Protein AF-A0A9N8ZNI5-F1 (afdb_monomer_lite)

pLDDT: mean 81.11, std 10.55, range [47.91, 95.19]

Foldseek 3Di:
DLVVLVVVLVVLVVVLVVLVVVLVVLVVVLVVLVVVLVVCVVVLVVVVVVLVVLVVVLVVLVVVLVVLVVVLVVLVVVLVVLVVVLVVVVVVVVVVLVVQQVAFDDPVVLVVVVVVVVVVVVVVVVVPPDDDDDDDPPPPPVPPPPRCGTSSSVDPVVVVVVVSVVSVVVSVVSVVVSVVSVVVSVVSVVVSVVSVCVSVVPPPVCVPPVSVVSVVVSVVSVVVSVVSVVVSVVSVVVSVVSVVVSVVVVVVVVVVVVVVVVVVVVVVVVVVVVVVVVVVVVVVVVVVVVVVVVVVVVVVVVVVVVVVVVVVVVVVVVVVVVVVVVVVVVVVVVVVVVVVVVVVVD

Secondary structure (DSSP, 8-state):
-HHHHHHHHHHHHHHHHHHHHHHHHHHHHHHHHHHHHHHHHHHHHHHHHHHHHHHHHHHHHHHHHHHHHHHHHHHHHHHHHHHHHHHHHHHHHHHHHHHHHT-BPPHHHHHHHHHHHHHHHHHHHHT--S-------------------BGGGGS-HHHHHHHHHHHHHHHHHHHHHHHHHHHHHHHHHHHHHHHHHHHHHT---TTS-HHHHHHHHHHHHHHHHHHHHHHHHHHHHHHHHHHHHHHHHHHHHHHHHHHHHHHHHHHHHHHHHHHHHHHHHHHHHHHHHHHHHHHHHHHHHHHHHHHHHHHHHHHHHHHHHHHHHHHHHHHHHHHHHHHHHHTT--

Radius of gyration: 86.01 Å; chains: 1; bounding box: 183×53×253 Å

Organism: NCBI:txid60492

Structure (mmCIF, N/CA/C/O backbone):
data_AF-A0A9N8ZNI5-F1
#
_entry.id   AF-A0A9N8ZNI5-F1
#
loop_
_atom_site.group_PDB
_atom_site.id
_atom_site.type_symbol
_atom_site.label_atom_id
_atom_site.label_alt_id
_atom_site.label_comp_id
_atom_site.label_asym_id
_atom_site.label_entity_id
_atom_site.label_seq_id
_atom_site.pdbx_PDB_ins_code
_atom_site.Cartn_x
_atom_site.Cartn_y
_atom_site.Cartn_z
_atom_site.occupancy
_atom_site.B_iso_or_equiv
_atom_site.auth_seq_id
_atom_site.auth_comp_id
_atom_site.auth_asym_id
_atom_site.auth_atom_id
_atom_site.pdbx_PDB_model_num
ATOM 1 N N . MET A 1 1 ? -39.771 -3.857 51.894 1.00 74.25 1 MET A N 1
ATOM 2 C CA . MET A 1 1 ? -39.261 -3.028 50.781 1.00 74.25 1 MET A CA 1
ATOM 3 C C . MET A 1 1 ? -37.832 -3.433 50.475 1.00 74.25 1 MET A C 1
ATOM 5 O O . MET A 1 1 ? -37.548 -3.722 49.322 1.00 74.25 1 MET A O 1
ATOM 9 N N . GLU A 1 2 ? -37.034 -3.629 51.516 1.00 77.56 2 GLU A N 1
ATOM 10 C CA . GLU A 1 2 ? -35.748 -4.335 51.561 1.00 77.56 2 GLU A CA 1
ATOM 11 C C . GLU A 1 2 ? -35.459 -5.364 50.444 1.00 77.56 2 GLU A C 1
ATOM 13 O O . GLU A 1 2 ? -34.519 -5.164 49.683 1.00 77.56 2 GLU A O 1
ATOM 18 N N . SER A 1 3 ? -36.261 -6.426 50.241 1.00 85.06 3 SER A N 1
ATOM 19 C CA . SER A 1 3 ? -35.938 -7.425 49.193 1.00 85.06 3 SER A CA 1
ATOM 20 C C . SER A 1 3 ? -35.936 -6.856 47.766 1.00 85.06 3 SER A C 1
ATOM 22 O O . SER A 1 3 ? -35.162 -7.306 46.919 1.00 85.06 3 SER A O 1
ATOM 24 N N . LYS A 1 4 ? -36.765 -5.837 47.494 1.00 83.56 4 LYS A N 1
ATOM 25 C CA . LYS A 1 4 ? -36.772 -5.127 46.207 1.00 83.56 4 LYS A CA 1
ATOM 26 C C . LYS A 1 4 ? -35.538 -4.238 46.070 1.00 83.56 4 LYS A C 1
ATOM 28 O O . LYS A 1 4 ? -34.973 -4.202 44.983 1.00 83.56 4 LYS A O 1
ATOM 33 N N . LEU A 1 5 ? -35.112 -3.571 47.146 1.00 81.31 5 LEU A N 1
ATOM 34 C CA . LEU A 1 5 ? -33.898 -2.748 47.161 1.00 81.31 5 LEU A CA 1
ATOM 35 C C . LEU A 1 5 ? 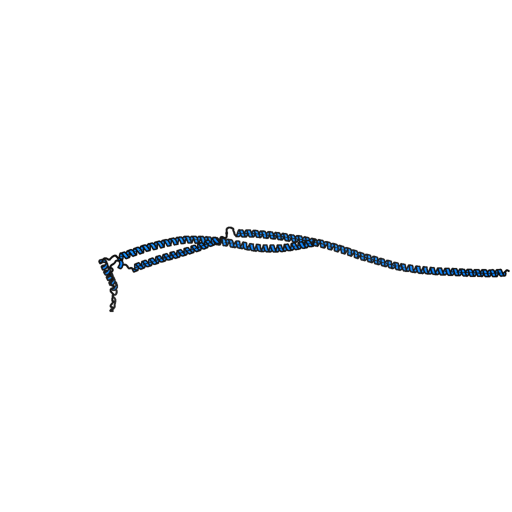-32.633 -3.600 47.024 1.00 81.31 5 LEU A C 1
ATOM 37 O O . LEU A 1 5 ? -31.805 -3.286 46.183 1.00 81.31 5 LEU A O 1
ATOM 41 N N . ILE A 1 6 ? -32.531 -4.735 47.722 1.00 85.56 6 ILE A N 1
ATOM 42 C CA . ILE A 1 6 ? -31.429 -5.699 47.555 1.00 85.56 6 ILE A CA 1
ATOM 43 C C . ILE A 1 6 ? -31.348 -6.192 46.104 1.00 85.56 6 ILE A C 1
ATOM 45 O O . ILE A 1 6 ? -30.266 -6.230 45.514 1.00 85.56 6 ILE A O 1
ATOM 49 N N . ASN A 1 7 ? -32.490 -6.548 45.506 1.00 88.50 7 ASN A N 1
ATOM 50 C CA . ASN A 1 7 ? -32.527 -6.970 44.108 1.00 88.50 7 ASN A CA 1
ATOM 51 C C . ASN A 1 7 ? -32.104 -5.831 43.165 1.00 88.50 7 ASN A C 1
ATOM 53 O O . ASN A 1 7 ? -31.291 -6.048 42.270 1.00 88.50 7 ASN A O 1
ATOM 57 N N . LEU A 1 8 ? -32.590 -4.606 43.397 1.00 85.56 8 LEU A N 1
ATOM 58 C CA . LEU A 1 8 ? -32.214 -3.435 42.607 1.00 85.56 8 LEU A CA 1
ATOM 59 C C . LEU A 1 8 ? -30.708 -3.150 42.709 1.00 85.56 8 LEU A C 1
ATOM 61 O O . LEU A 1 8 ? -30.065 -2.980 41.679 1.00 85.56 8 LEU A O 1
ATOM 65 N N . THR A 1 9 ? -30.123 -3.206 43.910 1.00 85.12 9 THR A N 1
ATOM 66 C CA . THR A 1 9 ? -28.673 -3.068 44.124 1.00 85.12 9 THR A CA 1
ATOM 67 C C . THR A 1 9 ? -27.897 -4.144 43.368 1.00 85.12 9 THR A C 1
ATOM 69 O O . THR A 1 9 ? -26.906 -3.834 42.709 1.00 85.12 9 THR A O 1
ATOM 72 N N . SER A 1 10 ? -28.358 -5.400 43.397 1.00 91.31 10 SER A N 1
ATOM 73 C CA . SER A 1 10 ? -27.719 -6.498 42.659 1.00 91.31 10 SER A CA 1
ATOM 74 C C . SER A 1 10 ? -27.778 -6.293 41.142 1.00 91.31 10 SER A C 1
ATOM 76 O O . SER A 1 10 ? -26.787 -6.532 40.447 1.00 91.31 10 SER A O 1
ATOM 78 N N . ILE A 1 11 ? -28.916 -5.830 40.615 1.00 88.75 11 ILE A N 1
ATOM 79 C CA . ILE A 1 11 ? -29.077 -5.510 39.190 1.00 88.75 11 ILE A CA 1
ATOM 80 C C . ILE A 1 11 ? -28.162 -4.343 38.805 1.00 88.75 11 ILE A C 1
ATOM 82 O O . ILE A 1 11 ? -27.422 -4.468 37.829 1.00 88.75 11 ILE A O 1
ATOM 86 N N . SER A 1 12 ? -28.148 -3.256 39.585 1.00 83.69 12 SER A N 1
ATOM 87 C CA . SER A 1 12 ? -27.280 -2.098 39.341 1.00 83.69 12 SER A CA 1
ATOM 88 C C . SER A 1 12 ? -25.796 -2.475 39.396 1.00 83.69 12 SER A C 1
ATOM 90 O O . SER A 1 12 ? -25.035 -2.061 38.526 1.00 83.69 12 SER A O 1
ATOM 92 N N . GLN A 1 13 ? -25.382 -3.334 40.336 1.00 90.81 13 GLN A N 1
ATOM 93 C CA . GLN A 1 13 ? -24.007 -3.837 40.420 1.00 90.81 13 GLN A CA 1
ATOM 94 C C . GLN A 1 13 ? -23.615 -4.649 39.177 1.00 90.81 13 GLN A C 1
ATOM 96 O O . GLN A 1 13 ? -22.540 -4.450 38.613 1.00 90.81 13 GLN A O 1
ATOM 101 N N . LYS A 1 14 ? -24.485 -5.564 38.727 1.00 90.31 14 LYS A N 1
ATOM 102 C CA . LYS A 1 14 ? -24.238 -6.373 37.522 1.00 90.31 14 LYS A CA 1
ATOM 103 C C . LYS A 1 14 ? -24.176 -5.511 36.265 1.00 90.31 14 LYS A C 1
ATOM 105 O O . LYS A 1 14 ? -23.313 -5.739 35.420 1.00 90.31 14 LYS A O 1
ATOM 110 N N . ALA A 1 15 ? -25.074 -4.533 36.147 1.00 84.25 15 ALA A N 1
ATOM 111 C CA . ALA A 1 15 ? -25.071 -3.585 35.043 1.00 84.25 15 ALA A CA 1
ATOM 112 C C . ALA A 1 15 ? -23.765 -2.779 35.025 1.00 84.25 15 ALA A C 1
ATOM 114 O O . ALA A 1 15 ? -23.139 -2.681 33.971 1.00 84.25 15 ALA A O 1
ATOM 115 N N . LEU A 1 16 ? -23.319 -2.276 36.184 1.00 85.44 16 LEU A N 1
ATOM 116 C CA . LEU A 1 16 ? -22.063 -1.536 36.314 1.00 85.44 16 LEU A CA 1
ATOM 117 C C . LEU A 1 16 ? -20.862 -2.378 35.867 1.00 85.44 16 LEU A C 1
ATOM 119 O O . LEU A 1 16 ? -20.119 -1.953 34.990 1.00 85.44 16 LEU A O 1
ATOM 123 N N . GLN A 1 17 ? -20.735 -3.612 36.363 1.00 89.19 17 GLN A N 1
ATOM 124 C CA . GLN A 1 17 ? -19.653 -4.525 35.969 1.00 89.19 17 GLN A CA 1
ATOM 125 C C . GLN A 1 17 ? -19.655 -4.851 34.467 1.00 89.19 17 GLN A C 1
ATOM 127 O O . GLN A 1 17 ? -18.598 -5.004 33.851 1.00 89.19 17 GLN A O 1
ATOM 132 N N . ALA A 1 18 ? -20.836 -5.001 33.859 1.00 86.00 18 ALA A N 1
ATOM 133 C CA . ALA A 1 18 ? -20.949 -5.207 32.418 1.00 86.00 18 ALA A CA 1
ATOM 134 C C . ALA A 1 18 ? -20.531 -3.949 31.638 1.00 86.00 18 ALA A C 1
ATOM 136 O O . ALA A 1 18 ? -19.788 -4.056 30.660 1.00 86.00 18 ALA A O 1
ATOM 137 N N . GLY A 1 19 ? -20.955 -2.770 32.102 1.00 83.31 19 GLY A N 1
ATOM 138 C CA . GLY A 1 19 ? -20.560 -1.477 31.550 1.00 83.31 19 GLY A CA 1
ATOM 139 C C . GLY A 1 19 ? -19.048 -1.251 31.607 1.00 83.31 19 GLY A C 1
ATOM 140 O O . GLY A 1 19 ? -18.458 -0.876 30.597 1.00 83.31 19 GLY A O 1
ATOM 141 N N . GLU A 1 20 ? -18.405 -1.553 32.738 1.00 87.00 20 GLU A N 1
ATOM 142 C CA . GLU A 1 20 ? -16.949 -1.442 32.917 1.00 87.00 20 GLU A CA 1
ATOM 143 C C . GLU A 1 20 ? -16.190 -2.310 31.908 1.00 87.00 20 GLU A C 1
ATOM 145 O O . GLU A 1 20 ? -15.262 -1.840 31.247 1.00 87.00 20 GLU A O 1
ATOM 150 N N . LYS A 1 21 ? -16.619 -3.566 31.725 1.00 88.44 21 LYS A N 1
ATOM 151 C CA . LYS A 1 21 ? -16.016 -4.481 30.742 1.00 88.44 21 LYS A CA 1
ATOM 152 C C . LYS A 1 21 ? -16.154 -3.966 29.310 1.00 88.44 21 LYS A C 1
ATOM 154 O O . LYS A 1 21 ? -15.203 -4.072 28.535 1.00 88.44 21 LYS A O 1
ATOM 159 N N . LEU A 1 22 ? -17.320 -3.425 28.948 1.00 81.50 22 LEU A N 1
ATOM 160 C CA . LEU A 1 22 ? -17.553 -2.858 27.617 1.00 81.50 22 LEU A CA 1
ATOM 161 C C . LEU A 1 22 ? -16.712 -1.601 27.380 1.00 81.50 22 LEU A C 1
ATOM 163 O O . LEU A 1 22 ? -16.086 -1.495 26.328 1.00 81.50 22 LEU A O 1
ATOM 167 N N . CYS A 1 23 ? -16.636 -0.697 28.359 1.00 84.56 23 CYS A N 1
ATOM 168 C CA . CYS A 1 23 ? -15.814 0.510 28.264 1.00 84.56 23 CYS A CA 1
ATOM 169 C C . CYS A 1 23 ? -14.326 0.172 28.170 1.00 84.56 23 CYS A C 1
ATOM 171 O O . CYS A 1 23 ? -13.627 0.746 27.343 1.00 84.56 23 CYS A O 1
ATOM 173 N N . HIS A 1 24 ? -13.845 -0.810 28.938 1.00 89.31 24 HIS A N 1
ATOM 174 C CA . HIS A 1 24 ? -12.460 -1.265 28.833 1.00 89.31 24 HIS A CA 1
ATOM 175 C C . HIS A 1 24 ? -12.144 -1.844 27.445 1.00 89.31 24 HIS A C 1
ATOM 177 O O . HIS A 1 24 ? -11.096 -1.560 26.870 1.00 89.31 24 HIS A O 1
ATOM 183 N N . LYS A 1 25 ? -13.068 -2.624 26.868 1.00 86.25 25 LYS A N 1
ATOM 184 C CA . LYS A 1 25 ? -12.916 -3.135 25.500 1.00 86.25 25 LYS A CA 1
ATOM 185 C C . LYS A 1 25 ? -12.902 -2.003 24.466 1.00 86.25 25 LYS A C 1
ATOM 187 O O . LYS A 1 25 ? -12.086 -2.048 23.552 1.00 86.25 25 LYS A O 1
ATOM 192 N N . ALA A 1 26 ? -13.783 -1.013 24.605 1.00 80.94 26 ALA A N 1
ATOM 193 C CA . ALA A 1 26 ? -13.827 0.148 23.718 1.00 80.94 26 ALA A CA 1
ATOM 194 C C . ALA A 1 26 ? -12.547 0.994 23.810 1.00 80.94 26 ALA A C 1
ATOM 196 O O . ALA A 1 26 ? -11.994 1.355 22.778 1.00 80.94 26 ALA A O 1
ATOM 197 N N . ASP A 1 27 ? -12.024 1.231 25.016 1.00 89.00 27 ASP A N 1
ATOM 198 C CA . ASP A 1 27 ? -10.758 1.944 25.238 1.00 89.00 27 ASP A CA 1
ATOM 199 C C . ASP A 1 27 ? -9.569 1.239 24.562 1.00 89.00 27 ASP A C 1
ATOM 201 O O . ASP A 1 27 ? -8.763 1.880 23.888 1.00 89.00 27 ASP A O 1
ATOM 205 N N . ASN A 1 28 ? -9.489 -0.092 24.659 1.00 91.62 28 ASN A N 1
ATOM 206 C CA . ASN A 1 28 ? -8.456 -0.856 23.954 1.00 91.62 28 ASN A CA 1
ATOM 207 C C . ASN A 1 28 ? -8.574 -0.705 22.426 1.00 91.62 28 ASN A C 1
ATOM 209 O O . ASN A 1 28 ? -7.566 -0.463 21.767 1.00 91.62 28 ASN A O 1
ATOM 213 N N . LEU A 1 29 ? -9.792 -0.757 21.869 1.00 84.56 29 LEU A N 1
ATOM 214 C CA . LEU A 1 29 ? -10.019 -0.536 20.433 1.00 84.56 29 LEU A CA 1
ATOM 215 C C . LEU A 1 29 ? -9.657 0.892 19.998 1.00 84.56 29 LEU A C 1
ATOM 217 O O . LEU A 1 29 ? -9.060 1.074 18.943 1.00 84.56 29 LEU A O 1
ATOM 221 N N . VAL A 1 30 ? -9.967 1.908 20.810 1.00 87.31 30 VAL A N 1
ATOM 222 C CA . VAL A 1 30 ? -9.574 3.305 20.544 1.00 87.31 30 VAL A CA 1
ATOM 223 C C . VAL A 1 30 ? -8.054 3.440 20.503 1.00 87.31 30 VAL A C 1
ATOM 225 O O . VAL A 1 30 ? -7.527 4.119 19.622 1.00 87.31 30 VAL A O 1
ATOM 228 N N . LYS A 1 31 ? -7.337 2.783 21.421 1.00 90.56 31 LYS A N 1
ATOM 229 C CA . LYS A 1 31 ? -5.865 2.776 21.451 1.00 90.56 31 LYS A CA 1
ATOM 230 C C . LYS A 1 31 ? -5.265 2.088 20.228 1.00 90.56 31 LYS A C 1
ATOM 232 O O . LYS A 1 31 ? -4.335 2.630 19.636 1.00 90.56 31 LYS A O 1
ATOM 237 N N . GLU A 1 32 ? -5.804 0.936 19.833 1.00 89.69 32 GLU A N 1
ATOM 238 C CA . GLU A 1 32 ? -5.396 0.234 18.609 1.00 89.69 32 GLU A CA 1
ATOM 239 C C . GLU A 1 32 ? -5.641 1.107 17.369 1.00 89.69 32 GLU A C 1
ATOM 241 O O . GLU A 1 32 ? -4.714 1.363 16.603 1.00 89.69 32 GLU A O 1
ATOM 246 N N . CYS A 1 33 ? -6.844 1.675 17.229 1.00 84.00 33 CYS A N 1
ATOM 247 C CA . CYS A 1 33 ? -7.168 2.582 16.129 1.00 84.00 33 CYS A CA 1
ATOM 248 C C . CYS A 1 33 ? -6.299 3.847 16.120 1.00 84.00 33 CYS A C 1
ATOM 250 O O . CYS A 1 33 ? -5.940 4.320 15.044 1.00 84.00 33 CYS A O 1
ATOM 252 N N . ARG A 1 34 ? -5.933 4.400 17.285 1.00 88.38 34 ARG A N 1
ATOM 253 C CA . ARG A 1 34 ? -5.001 5.536 17.370 1.00 88.38 34 ARG A CA 1
ATOM 254 C C . ARG A 1 34 ? -3.650 5.174 16.760 1.00 88.38 34 ARG A C 1
ATOM 256 O O . ARG A 1 34 ? -3.149 5.911 15.919 1.00 88.38 34 ARG A O 1
ATOM 263 N N . ASN A 1 35 ? -3.097 4.028 17.152 1.00 90.06 35 ASN A N 1
ATOM 264 C CA . ASN A 1 35 ? -1.834 3.534 16.614 1.00 90.06 35 ASN A CA 1
ATOM 265 C C . ASN A 1 35 ? -1.919 3.303 15.095 1.00 90.06 35 ASN A C 1
ATOM 267 O O . ASN A 1 35 ? -0.998 3.652 14.361 1.00 90.06 35 ASN A O 1
ATOM 271 N N . ASP A 1 36 ? -3.038 2.775 14.594 1.00 83.69 36 ASP A N 1
ATOM 272 C CA . ASP A 1 36 ? -3.252 2.608 13.152 1.00 83.69 36 ASP A CA 1
ATOM 273 C C . ASP A 1 36 ? -3.305 3.950 12.409 1.00 83.69 36 ASP A C 1
ATOM 275 O O . ASP A 1 36 ? -2.700 4.089 11.346 1.00 83.69 36 ASP A O 1
ATOM 279 N N . VAL A 1 37 ? -3.975 4.958 12.973 1.00 82.25 37 VAL A N 1
ATOM 280 C CA . VAL A 1 37 ? -4.034 6.314 12.404 1.00 82.25 37 VAL A CA 1
ATOM 281 C C . VAL A 1 37 ? -2.647 6.948 12.375 1.00 82.25 37 VAL A C 1
ATOM 283 O O . VAL A 1 37 ? -2.252 7.468 11.335 1.00 82.25 37 VAL A O 1
ATOM 286 N N . GLU A 1 38 ? -1.874 6.849 13.458 1.00 85.94 38 GLU A N 1
ATOM 287 C CA . GLU A 1 38 ? -0.484 7.324 13.513 1.00 85.94 38 GLU A CA 1
ATOM 288 C C . GLU A 1 38 ? 0.386 6.630 12.451 1.00 85.94 38 GLU A C 1
ATOM 290 O O . GLU A 1 38 ? 1.143 7.278 11.723 1.00 85.94 38 GLU A O 1
ATOM 295 N N . ASN A 1 39 ? 0.230 5.314 12.282 1.00 87.19 39 ASN A N 1
ATOM 296 C CA . ASN A 1 39 ? 0.925 4.565 11.237 1.00 87.19 39 ASN A CA 1
ATOM 297 C C . ASN A 1 39 ? 0.523 5.032 9.831 1.00 87.19 39 ASN A C 1
ATOM 299 O O . ASN A 1 39 ? 1.391 5.210 8.971 1.00 87.19 39 ASN A O 1
ATOM 303 N N . ILE A 1 40 ? -0.768 5.274 9.590 1.00 84.12 40 ILE A N 1
ATOM 304 C CA . ILE A 1 40 ? -1.265 5.828 8.325 1.00 84.12 40 ILE A CA 1
ATOM 305 C C . ILE A 1 40 ? -0.674 7.223 8.089 1.00 84.12 40 ILE A C 1
ATOM 307 O O . ILE A 1 40 ? -0.193 7.490 6.989 1.00 84.12 40 ILE A O 1
ATOM 311 N N . GLU A 1 41 ? -0.628 8.090 9.101 1.00 83.25 41 GLU A N 1
ATOM 312 C CA . GLU A 1 41 ? -0.028 9.427 9.008 1.00 83.25 41 GLU A CA 1
ATOM 313 C C . GLU A 1 41 ? 1.467 9.390 8.665 1.00 83.25 41 GLU A C 1
ATOM 315 O O . GLU A 1 41 ? 1.956 10.268 7.952 1.00 83.25 41 GLU A O 1
ATOM 320 N N . ILE A 1 42 ? 2.193 8.361 9.107 1.00 85.94 42 ILE A N 1
ATOM 321 C CA . ILE A 1 42 ? 3.615 8.171 8.789 1.00 85.94 42 ILE A CA 1
ATOM 322 C C . ILE A 1 42 ? 3.812 7.577 7.386 1.00 85.94 42 ILE A C 1
ATOM 324 O O . ILE A 1 42 ? 4.735 7.970 6.663 1.00 85.94 42 ILE A O 1
ATOM 328 N N . ILE A 1 43 ? 2.998 6.592 7.002 1.00 85.75 43 ILE A N 1
ATOM 329 C CA . ILE A 1 43 ? 3.158 5.839 5.748 1.00 85.75 43 ILE A CA 1
ATOM 330 C C . ILE A 1 43 ? 2.623 6.635 4.555 1.00 85.75 43 ILE A C 1
ATOM 332 O O . ILE A 1 43 ? 3.246 6.646 3.491 1.00 85.75 43 ILE A O 1
ATOM 336 N N . TYR A 1 44 ? 1.504 7.335 4.720 1.00 84.69 44 TYR A N 1
ATOM 337 C CA . TYR A 1 44 ? 0.810 8.013 3.629 1.00 84.69 44 TYR A CA 1
ATOM 338 C C . TYR A 1 44 ? 1.673 9.061 2.900 1.00 84.69 44 TYR A C 1
ATOM 340 O O . TYR A 1 44 ? 1.752 9.003 1.669 1.00 84.69 44 TYR A O 1
ATOM 348 N N . PRO A 1 45 ? 2.399 9.973 3.583 1.00 83.56 45 PRO A N 1
ATOM 349 C CA . PRO A 1 45 ? 3.284 10.922 2.910 1.00 83.56 45 PRO A CA 1
ATOM 350 C C . PRO A 1 45 ? 4.425 10.232 2.158 1.00 83.56 45 PRO A C 1
ATOM 352 O O . PRO A 1 45 ? 4.801 10.687 1.079 1.00 83.56 45 PRO A O 1
ATOM 355 N N . LYS A 1 46 ? 4.949 9.116 2.688 1.00 87.88 46 LYS A N 1
ATOM 356 C CA . LYS A 1 46 ? 6.004 8.328 2.030 1.00 87.88 46 LYS A CA 1
ATOM 357 C C . LYS A 1 46 ? 5.489 7.693 0.744 1.00 87.88 46 LYS A C 1
ATOM 359 O O . LYS A 1 46 ? 6.154 7.786 -0.280 1.00 87.88 46 LYS A O 1
ATOM 364 N N . LEU A 1 47 ? 4.294 7.100 0.777 1.00 83.62 47 LEU A N 1
ATOM 365 C CA . LEU A 1 47 ? 3.652 6.549 -0.418 1.00 83.62 47 LEU A CA 1
ATOM 366 C C . LEU A 1 47 ? 3.372 7.638 -1.451 1.00 83.62 47 LEU A C 1
ATOM 368 O O . LEU A 1 47 ? 3.689 7.460 -2.622 1.00 83.62 47 LEU A O 1
ATOM 372 N N . ARG A 1 48 ? 2.854 8.793 -1.019 1.00 83.81 48 ARG A N 1
ATOM 373 C CA . ARG A 1 48 ? 2.617 9.940 -1.903 1.00 83.81 48 ARG A CA 1
ATOM 374 C C . ARG A 1 48 ? 3.907 10.443 -2.552 1.00 83.81 48 ARG A C 1
ATOM 376 O O . ARG A 1 48 ? 3.904 10.751 -3.740 1.00 83.81 48 ARG A O 1
ATOM 383 N N . PHE A 1 49 ? 4.997 10.514 -1.790 1.00 87.00 49 PHE A N 1
ATOM 384 C CA . PHE A 1 49 ? 6.314 10.875 -2.307 1.00 87.00 49 PHE A CA 1
ATOM 385 C C . PHE A 1 49 ? 6.804 9.858 -3.343 1.00 87.00 49 PHE A C 1
ATOM 387 O O . PHE A 1 49 ? 7.108 10.243 -4.467 1.00 87.00 49 PHE A O 1
ATOM 394 N N . LEU A 1 50 ? 6.804 8.564 -3.003 1.00 86.06 50 LEU A N 1
ATOM 395 C CA . LEU A 1 50 ? 7.215 7.493 -3.916 1.00 86.06 50 LEU A CA 1
ATOM 396 C C . LEU A 1 50 ? 6.386 7.484 -5.203 1.00 86.06 50 LEU A C 1
ATOM 398 O O . LEU A 1 50 ? 6.932 7.278 -6.282 1.00 86.06 50 LEU A O 1
ATOM 402 N N . TRP A 1 51 ? 5.084 7.747 -5.102 1.00 85.06 51 TRP A N 1
ATOM 403 C CA . TRP A 1 51 ? 4.197 7.863 -6.255 1.00 85.06 51 TRP A CA 1
ATOM 404 C C . TRP A 1 51 ? 4.540 9.067 -7.141 1.00 85.06 51 TRP A C 1
ATOM 406 O O . TRP A 1 51 ? 4.559 8.958 -8.366 1.00 85.06 51 TRP A O 1
ATOM 416 N N . GLY A 1 52 ? 4.858 10.212 -6.529 1.00 86.38 52 GLY A N 1
ATOM 417 C CA . GLY A 1 52 ? 5.342 11.394 -7.242 1.00 86.38 52 GLY A CA 1
ATOM 418 C C . GLY A 1 52 ? 6.657 11.129 -7.978 1.00 86.38 52 GLY A C 1
ATOM 419 O O . GLY A 1 52 ? 6.762 11.421 -9.169 1.00 86.38 52 GLY A O 1
ATOM 420 N N . GLU A 1 53 ? 7.624 10.509 -7.299 1.00 88.25 53 GLU A N 1
ATOM 421 C CA . GLU A 1 53 ? 8.908 10.113 -7.889 1.00 88.25 53 GLU A CA 1
ATOM 422 C C . GLU A 1 53 ? 8.727 9.108 -9.032 1.00 88.25 53 GLU A C 1
ATOM 424 O O . GLU A 1 53 ? 9.336 9.261 -10.092 1.00 88.25 53 GLU A O 1
ATOM 429 N N . LEU A 1 54 ? 7.833 8.126 -8.874 1.00 83.75 54 LEU A N 1
ATOM 430 C CA . LEU A 1 54 ? 7.477 7.189 -9.940 1.00 83.75 54 LEU A CA 1
ATOM 431 C C . LEU A 1 54 ? 6.926 7.933 -11.164 1.00 83.75 54 LEU A C 1
ATOM 433 O O . LEU A 1 54 ? 7.354 7.675 -12.287 1.00 83.75 54 LEU A O 1
ATOM 437 N N . GLY A 1 55 ? 6.043 8.914 -10.961 1.00 85.75 55 GLY A N 1
ATOM 438 C CA . GLY A 1 55 ? 5.540 9.770 -12.038 1.00 85.75 55 GLY A CA 1
ATOM 439 C C . GLY A 1 55 ? 6.652 10.534 -12.771 1.00 85.75 55 GLY A C 1
ATOM 440 O O . GLY A 1 55 ? 6.672 10.573 -14.004 1.00 85.75 55 GLY A O 1
ATOM 441 N N . VAL A 1 56 ? 7.621 11.097 -12.040 1.00 87.88 56 VAL A N 1
ATOM 442 C CA . VAL A 1 56 ? 8.794 11.775 -12.627 1.00 87.88 56 VAL A CA 1
ATOM 443 C C . VAL A 1 56 ? 9.666 10.797 -13.421 1.00 87.88 56 VAL A C 1
ATOM 445 O O . VAL A 1 56 ? 10.138 11.129 -14.516 1.00 87.88 56 VAL A O 1
ATOM 448 N N . GLN A 1 57 ? 9.861 9.579 -12.915 1.00 84.00 57 GLN A N 1
ATOM 449 C CA . GLN A 1 57 ? 10.600 8.528 -13.616 1.00 84.00 57 GLN A CA 1
ATOM 450 C C . GLN A 1 57 ? 9.900 8.120 -14.914 1.00 84.00 57 GLN A C 1
ATOM 452 O O . GLN A 1 57 ? 10.558 8.067 -15.953 1.00 84.00 57 GLN A O 1
ATOM 457 N N . VAL A 1 58 ? 8.576 7.935 -14.905 1.00 83.12 58 VAL A N 1
ATOM 458 C CA . VAL A 1 58 ? 7.794 7.655 -16.122 1.00 83.12 58 VAL A CA 1
ATOM 459 C C . VAL A 1 58 ? 7.957 8.763 -17.156 1.00 83.12 58 VAL A C 1
ATOM 461 O O . VAL A 1 58 ? 8.268 8.485 -18.316 1.00 83.12 58 VAL A O 1
ATOM 464 N N . GLN A 1 59 ? 7.847 10.029 -16.749 1.00 87.44 59 GLN A N 1
ATOM 465 C CA . GLN A 1 59 ? 8.081 11.159 -17.654 1.00 87.44 59 GLN A CA 1
ATOM 466 C C . GLN A 1 59 ? 9.509 11.172 -18.216 1.00 87.44 59 GLN A C 1
ATOM 468 O O . GLN A 1 59 ? 9.727 11.532 -19.376 1.00 87.44 59 GLN A O 1
ATOM 473 N N . SER A 1 60 ? 10.496 10.783 -17.409 1.00 85.38 60 SER A N 1
ATOM 474 C CA . SER A 1 60 ? 11.896 10.699 -17.832 1.00 85.38 60 SER A CA 1
ATOM 475 C C . SER A 1 60 ? 12.109 9.576 -18.850 1.00 85.38 60 SER A C 1
ATOM 477 O O . SER A 1 60 ? 12.722 9.811 -19.892 1.00 85.38 60 SER A O 1
ATOM 479 N N . VAL A 1 61 ? 11.527 8.394 -18.622 1.00 82.06 61 VAL A N 1
ATOM 480 C CA . VAL A 1 61 ? 11.535 7.268 -19.573 1.00 82.06 61 VAL A CA 1
ATOM 481 C C . VAL A 1 61 ? 10.837 7.651 -20.880 1.00 82.06 61 VAL A C 1
ATOM 483 O O . VAL A 1 61 ? 11.369 7.392 -21.956 1.00 82.06 61 VAL A O 1
ATOM 486 N N . GLN A 1 62 ? 9.705 8.356 -20.821 1.00 85.44 62 GLN A N 1
ATOM 487 C CA . GLN A 1 62 ? 9.017 8.870 -22.012 1.00 85.44 62 GLN A CA 1
ATOM 488 C C . GLN A 1 62 ? 9.882 9.852 -22.818 1.00 85.44 62 GLN A C 1
ATOM 490 O O . GLN A 1 62 ? 9.869 9.827 -24.050 1.00 85.44 62 GLN A O 1
ATOM 495 N N . LYS A 1 63 ? 10.653 10.723 -22.152 1.00 89.25 63 LYS A N 1
ATOM 496 C CA . LYS A 1 63 ? 11.610 11.617 -22.829 1.00 89.25 63 LYS A CA 1
ATOM 497 C C . LYS A 1 63 ? 12.744 10.826 -23.481 1.00 89.25 63 LYS A C 1
ATOM 499 O O . LYS A 1 63 ? 13.060 11.085 -24.641 1.00 89.25 63 LYS A O 1
ATOM 504 N N . LEU A 1 64 ? 13.321 9.856 -22.767 1.00 84.69 64 LEU A N 1
ATOM 505 C CA . LEU A 1 64 ? 14.374 8.983 -23.296 1.00 84.69 64 LEU A CA 1
ATOM 506 C C . LEU A 1 64 ? 13.893 8.192 -24.510 1.00 84.69 64 LEU A C 1
ATOM 508 O O . LEU A 1 64 ? 14.593 8.155 -25.517 1.00 84.69 64 LEU A O 1
ATOM 512 N N . LYS A 1 65 ? 12.674 7.650 -24.458 1.00 87.94 65 LYS A N 1
ATOM 513 C CA . LYS A 1 65 ? 12.021 7.001 -25.595 1.00 87.94 65 LYS A CA 1
ATOM 514 C C . LYS A 1 65 ? 11.966 7.919 -26.813 1.00 87.94 65 LYS A C 1
ATOM 516 O O . LYS A 1 65 ? 12.445 7.528 -27.866 1.00 87.94 65 LYS A O 1
ATOM 521 N N . LYS A 1 66 ? 11.460 9.150 -26.674 1.00 91.88 66 LYS A N 1
ATOM 522 C CA . LYS A 1 66 ? 11.380 10.106 -27.798 1.00 91.88 66 LYS A CA 1
ATOM 523 C C . LYS A 1 66 ? 12.752 10.406 -28.409 1.00 91.88 66 LYS A C 1
ATOM 525 O O . LYS A 1 66 ? 12.876 10.539 -29.624 1.00 91.88 66 LYS A O 1
ATOM 530 N N . ILE A 1 67 ? 13.788 10.525 -27.574 1.00 90.12 67 ILE A N 1
ATOM 531 C CA . ILE A 1 67 ? 15.168 10.725 -28.042 1.00 90.12 67 ILE A CA 1
ATOM 532 C C . ILE A 1 67 ? 15.662 9.477 -28.782 1.00 90.12 67 ILE A C 1
ATOM 534 O O . ILE A 1 67 ? 16.204 9.607 -29.877 1.00 90.12 67 ILE A O 1
ATOM 538 N N . ALA A 1 68 ? 15.448 8.286 -28.219 1.00 83.69 68 ALA A N 1
ATOM 539 C CA . ALA A 1 68 ? 15.842 7.018 -28.821 1.00 83.69 68 ALA A CA 1
ATOM 540 C C . ALA A 1 6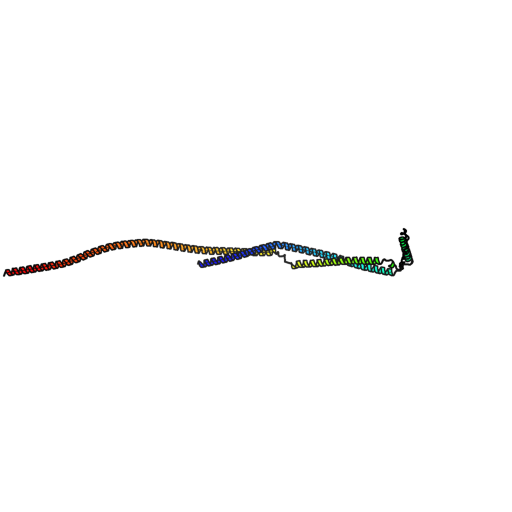8 ? 15.129 6.770 -30.160 1.00 83.69 68 ALA A C 1
ATOM 542 O O . ALA A 1 68 ? 15.787 6.415 -31.129 1.00 83.69 68 ALA A O 1
ATOM 543 N N . GLU A 1 69 ? 13.823 7.038 -30.256 1.00 89.94 69 GLU A N 1
ATOM 544 C CA . GLU A 1 69 ? 13.047 6.965 -31.504 1.00 89.94 69 GLU A CA 1
ATOM 545 C C . GLU A 1 69 ? 13.631 7.887 -32.575 1.00 89.94 69 GLU A C 1
ATOM 547 O O . GLU A 1 69 ? 13.856 7.461 -33.707 1.00 89.94 69 GLU A O 1
ATOM 552 N N . LYS A 1 70 ? 13.946 9.136 -32.206 1.00 94.69 70 LYS A N 1
ATOM 553 C CA . LYS A 1 70 ? 14.560 10.100 -33.123 1.00 94.69 70 LYS A CA 1
ATOM 554 C C . LYS A 1 70 ? 15.932 9.629 -33.613 1.00 94.69 70 LYS A C 1
ATOM 556 O O . LYS A 1 70 ? 16.193 9.684 -34.810 1.00 94.69 70 LYS A O 1
ATOM 561 N N . GLN A 1 71 ? 16.804 9.176 -32.711 1.00 89.81 71 GLN A N 1
ATOM 562 C CA . GLN A 1 71 ? 18.143 8.697 -33.076 1.00 89.81 71 GLN A CA 1
ATOM 563 C C . GLN A 1 71 ? 18.083 7.418 -33.917 1.00 89.81 71 GLN A C 1
ATOM 565 O O . GLN A 1 71 ? 18.812 7.298 -34.897 1.00 89.81 71 GLN A O 1
ATOM 570 N N . ASN A 1 72 ? 17.175 6.496 -33.589 1.00 90.00 72 ASN A N 1
ATOM 571 C CA . ASN A 1 72 ? 16.973 5.277 -34.366 1.00 90.00 72 ASN A CA 1
ATOM 572 C C . ASN A 1 72 ? 16.454 5.587 -35.777 1.00 90.00 72 ASN A C 1
ATOM 574 O O . ASN A 1 72 ? 16.880 4.946 -36.731 1.00 90.00 72 ASN A O 1
ATOM 578 N N . GLY A 1 73 ? 15.586 6.597 -35.920 1.00 92.06 73 GLY A N 1
ATOM 579 C CA . GLY A 1 73 ? 15.140 7.098 -37.222 1.00 92.06 73 GLY A CA 1
ATOM 580 C C . GLY A 1 73 ? 16.290 7.655 -38.066 1.00 92.06 73 GLY A C 1
ATOM 581 O O . GLY A 1 73 ? 16.434 7.265 -39.220 1.00 92.06 73 GLY A O 1
ATOM 582 N N . ILE A 1 74 ? 17.155 8.489 -37.473 1.00 93.12 74 ILE A N 1
ATOM 583 C CA . ILE A 1 74 ? 18.352 9.027 -38.150 1.00 93.12 74 ILE A CA 1
ATOM 584 C C . ILE A 1 74 ? 19.291 7.892 -38.582 1.00 93.12 74 ILE A C 1
ATOM 586 O O . ILE A 1 74 ? 19.789 7.894 -39.705 1.00 93.12 74 ILE A O 1
ATOM 590 N N . LEU A 1 75 ? 19.526 6.909 -37.707 1.00 88.25 75 LEU A N 1
ATOM 591 C CA . LEU A 1 75 ? 20.385 5.765 -38.012 1.00 88.25 75 LEU A CA 1
ATOM 592 C C . LEU A 1 75 ? 19.804 4.896 -39.135 1.00 88.25 75 LEU A C 1
ATOM 594 O O . LEU A 1 75 ? 20.551 4.440 -39.997 1.00 88.25 75 LEU A O 1
ATOM 598 N N . HIS A 1 76 ? 18.486 4.689 -39.141 1.00 92.25 76 HIS A N 1
ATOM 599 C CA . HIS A 1 76 ? 17.799 3.948 -40.195 1.00 92.25 76 HIS A CA 1
ATOM 600 C C . HIS A 1 76 ? 17.919 4.640 -41.555 1.00 92.25 76 HIS A C 1
ATOM 602 O O . HIS A 1 76 ? 18.274 3.999 -42.540 1.00 92.25 76 HIS A O 1
ATOM 608 N N . GLU A 1 77 ? 17.671 5.951 -41.598 1.00 94.56 77 GLU A N 1
ATOM 609 C CA . GLU A 1 77 ? 17.815 6.754 -42.813 1.00 94.56 77 GLU A CA 1
ATOM 610 C C . GLU A 1 77 ? 19.266 6.737 -43.314 1.00 94.56 77 GLU A C 1
ATOM 612 O O . GLU A 1 77 ? 19.516 6.503 -44.495 1.00 94.56 77 GLU A O 1
ATOM 617 N N . PHE A 1 78 ? 20.238 6.898 -42.411 1.00 89.62 78 PHE A N 1
ATOM 618 C CA . PHE A 1 78 ? 21.658 6.806 -42.745 1.00 89.62 78 PHE A CA 1
ATOM 619 C C . PHE A 1 78 ? 22.032 5.436 -43.325 1.00 89.62 78 PHE A C 1
ATOM 621 O O . PHE A 1 78 ? 22.697 5.378 -44.358 1.00 89.62 78 PHE A O 1
ATOM 628 N N . TYR A 1 79 ? 21.587 4.348 -42.690 1.00 87.44 79 TYR A N 1
ATOM 629 C CA . TYR A 1 79 ? 21.792 2.984 -43.179 1.00 87.44 79 TYR A CA 1
ATOM 630 C C . TYR A 1 79 ? 21.193 2.795 -44.578 1.00 87.44 79 TYR A C 1
ATOM 632 O O . TYR A 1 79 ? 21.911 2.392 -45.488 1.00 87.44 79 TYR A O 1
ATOM 640 N N . SER A 1 80 ? 19.921 3.161 -44.770 1.00 91.62 80 SER A N 1
ATOM 641 C CA . SER A 1 80 ? 19.222 3.018 -46.053 1.00 91.62 80 SER A CA 1
ATOM 642 C C . SER A 1 80 ? 19.904 3.811 -47.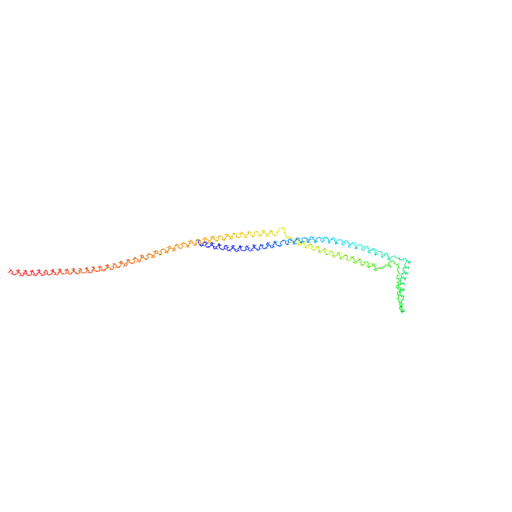170 1.00 91.62 80 SER A C 1
ATOM 644 O O . SER A 1 80 ? 20.058 3.307 -48.282 1.00 91.62 80 SER A O 1
ATOM 646 N N . ASN A 1 81 ? 20.346 5.039 -46.881 1.00 93.19 81 ASN A N 1
ATOM 647 C CA . ASN A 1 81 ? 21.066 5.866 -47.848 1.00 93.19 81 ASN A CA 1
ATOM 648 C C . ASN A 1 81 ? 22.422 5.246 -48.204 1.00 93.19 81 ASN A C 1
ATOM 650 O O . ASN A 1 81 ? 22.788 5.203 -49.376 1.00 93.19 81 ASN A O 1
ATOM 654 N N . LYS A 1 82 ? 23.164 4.732 -47.213 1.00 88.06 82 LYS A N 1
ATOM 655 C CA . LYS A 1 82 ? 24.469 4.095 -47.444 1.00 88.06 82 LYS A CA 1
ATOM 656 C C . LYS A 1 82 ? 24.356 2.798 -48.230 1.00 88.06 82 LYS A C 1
ATOM 658 O O . LYS A 1 82 ? 25.152 2.585 -49.137 1.00 88.06 82 LYS A O 1
ATOM 663 N N . GLU A 1 83 ? 23.365 1.973 -47.921 1.00 90.19 83 GLU A N 1
ATOM 664 C CA . GLU A 1 83 ? 23.057 0.747 -48.658 1.00 90.19 83 GLU A CA 1
ATOM 665 C C . GLU A 1 83 ? 22.718 1.055 -50.126 1.00 90.19 83 GLU A C 1
ATOM 667 O O . GLU A 1 83 ? 23.275 0.438 -51.035 1.00 90.19 83 GLU A O 1
ATOM 672 N N . GLN A 1 84 ? 21.895 2.080 -50.378 1.00 94.06 84 GLN A N 1
ATOM 673 C CA . GLN A 1 84 ? 21.567 2.521 -51.735 1.00 94.06 84 GLN A CA 1
ATOM 674 C C . GLN A 1 84 ? 22.787 3.081 -52.484 1.00 94.06 84 GLN A C 1
ATOM 676 O O . GLN A 1 84 ? 23.026 2.711 -53.636 1.00 94.06 84 GLN A O 1
ATOM 681 N N . GLU A 1 85 ? 23.566 3.967 -51.851 1.00 90.69 85 GLU A N 1
ATOM 682 C CA . GLU A 1 85 ? 24.810 4.503 -52.419 1.00 90.69 85 GLU A CA 1
ATOM 683 C C . GLU A 1 85 ? 25.765 3.370 -52.808 1.00 90.69 85 GLU A C 1
ATOM 685 O O . GLU A 1 85 ? 26.352 3.397 -53.891 1.00 90.69 85 GLU A O 1
ATOM 690 N N . LEU A 1 86 ? 25.884 2.355 -51.952 1.00 88.75 86 LEU A N 1
ATOM 691 C CA . LEU A 1 86 ? 26.737 1.203 -52.194 1.00 88.75 86 LEU A CA 1
ATOM 692 C C . LEU A 1 86 ? 26.257 0.322 -53.323 1.00 88.75 86 LEU A C 1
ATOM 694 O O . LEU A 1 86 ? 27.073 -0.037 -54.166 1.00 88.75 86 LEU A O 1
ATOM 698 N N . SER A 1 87 ? 24.958 0.039 -53.394 1.00 90.69 87 SER A N 1
ATOM 699 C CA . SER A 1 87 ? 24.385 -0.674 -54.535 1.00 90.69 87 SER A CA 1
ATOM 700 C C . SER A 1 87 ? 24.724 0.046 -55.842 1.00 90.69 87 SER A C 1
ATOM 702 O O . SER A 1 87 ? 25.241 -0.570 -56.768 1.00 90.69 87 SER A O 1
ATOM 704 N N . ILE A 1 88 ? 24.554 1.374 -55.890 1.00 93.44 88 ILE A N 1
ATOM 705 C CA . ILE A 1 88 ? 24.873 2.180 -57.078 1.00 93.44 88 ILE A CA 1
ATOM 706 C C . ILE A 1 88 ? 26.371 2.124 -57.415 1.00 93.44 88 ILE A C 1
ATOM 708 O O . ILE A 1 88 ? 26.737 2.076 -58.592 1.00 93.44 88 ILE A O 1
ATOM 712 N N . ILE A 1 89 ? 27.254 2.188 -56.414 1.00 88.38 89 ILE A N 1
ATOM 713 C CA . ILE A 1 89 ? 28.708 2.125 -56.626 1.00 88.38 89 ILE A CA 1
ATOM 714 C C . ILE A 1 89 ? 29.124 0.737 -57.114 1.00 88.38 89 ILE A C 1
ATOM 716 O O . ILE A 1 89 ? 29.904 0.659 -58.061 1.00 88.38 89 ILE A O 1
ATOM 720 N N . ILE A 1 90 ? 28.599 -0.332 -56.512 1.00 87.75 90 ILE A N 1
ATOM 721 C CA . ILE A 1 90 ? 28.860 -1.718 -56.916 1.00 87.75 90 ILE A CA 1
ATOM 722 C C . ILE A 1 90 ? 28.395 -1.928 -58.358 1.00 87.75 90 ILE A C 1
ATOM 724 O O . ILE A 1 90 ? 29.197 -2.365 -59.179 1.00 87.75 90 ILE A O 1
ATOM 728 N N . ASP A 1 91 ? 27.182 -1.493 -58.705 1.00 91.62 91 ASP A N 1
ATOM 729 C CA . ASP A 1 91 ? 26.656 -1.588 -60.070 1.00 91.62 91 ASP A CA 1
ATOM 730 C C . ASP A 1 91 ? 27.531 -0.818 -61.069 1.00 91.62 91 ASP A C 1
ATOM 732 O O . ASP A 1 91 ? 27.848 -1.306 -62.154 1.00 91.62 91 ASP A O 1
ATOM 736 N N . LYS A 1 92 ? 27.959 0.406 -60.731 1.00 93.56 92 LYS A N 1
ATOM 737 C CA . LYS A 1 92 ? 28.866 1.195 -61.584 1.00 93.56 92 LYS A CA 1
ATOM 738 C C . LYS A 1 92 ? 30.229 0.533 -61.738 1.00 93.56 92 LYS A C 1
ATOM 740 O O . LYS A 1 92 ? 30.793 0.564 -62.834 1.00 93.56 92 LYS A O 1
ATOM 745 N N . LEU A 1 93 ? 30.764 -0.030 -60.658 1.00 90.88 93 LEU A N 1
ATOM 746 C CA . LEU A 1 93 ? 32.037 -0.737 -60.652 1.00 90.88 93 LEU A CA 1
ATOM 747 C C . LEU A 1 93 ? 31.951 -1.975 -61.543 1.00 90.88 93 LEU A C 1
ATOM 749 O O . LEU A 1 93 ? 32.794 -2.134 -62.418 1.00 90.88 93 LEU A O 1
ATOM 753 N N . ASP A 1 94 ? 30.894 -2.771 -61.409 1.00 91.12 94 ASP A N 1
ATOM 754 C CA . ASP A 1 94 ? 30.656 -3.955 -62.234 1.00 91.12 94 ASP A CA 1
ATOM 755 C C . ASP A 1 94 ? 30.474 -3.608 -63.708 1.00 91.12 94 ASP A C 1
ATOM 757 O O . ASP A 1 94 ? 31.155 -4.175 -64.558 1.00 91.12 94 ASP A O 1
ATOM 761 N N . ASN A 1 95 ? 29.669 -2.592 -64.023 1.00 94.88 95 ASN A N 1
ATOM 762 C CA . ASN A 1 95 ? 29.523 -2.106 -65.397 1.00 94.88 95 ASN A CA 1
ATOM 763 C C . ASN A 1 95 ? 30.853 -1.600 -65.986 1.00 94.88 95 ASN A C 1
ATOM 765 O O . ASN A 1 95 ? 31.127 -1.783 -67.175 1.00 94.88 95 ASN A O 1
ATOM 769 N N . THR A 1 96 ? 31.695 -0.962 -65.168 1.00 94.12 96 THR A N 1
ATOM 770 C CA . THR A 1 96 ? 33.010 -0.471 -65.603 1.00 94.12 96 THR A CA 1
ATOM 771 C C . THR A 1 96 ? 33.970 -1.628 -65.851 1.00 94.12 96 THR A C 1
ATOM 773 O O . THR A 1 96 ? 34.612 -1.660 -66.900 1.00 94.12 96 THR A O 1
ATOM 776 N N . LEU A 1 97 ? 34.052 -2.588 -64.928 1.00 91.88 97 LEU A N 1
ATOM 777 C CA . LEU A 1 97 ? 34.880 -3.784 -65.074 1.00 91.88 97 LEU A CA 1
ATOM 778 C C . LEU A 1 97 ? 34.456 -4.600 -66.294 1.00 91.88 97 LEU A C 1
ATOM 780 O O . LEU A 1 97 ? 35.305 -4.987 -67.096 1.00 91.88 97 LEU A O 1
ATOM 784 N N . GLU A 1 98 ? 33.153 -4.769 -66.496 1.00 94.31 98 GLU A N 1
ATOM 785 C CA . GLU A 1 98 ? 32.616 -5.456 -67.663 1.00 94.31 98 GLU A CA 1
ATOM 786 C C . GLU A 1 98 ? 32.946 -4.698 -68.957 1.00 94.31 98 GLU A C 1
ATOM 788 O O . GLU A 1 98 ? 33.408 -5.294 -69.928 1.00 94.31 98 GLU A O 1
ATOM 793 N N . SER A 1 99 ? 32.838 -3.365 -68.974 1.00 95.19 99 SER A N 1
ATOM 794 C CA . SER A 1 99 ? 33.282 -2.560 -70.120 1.00 95.19 99 SER A CA 1
ATOM 795 C C . SER A 1 99 ? 34.781 -2.723 -70.406 1.00 95.19 99 SER A C 1
ATOM 797 O O . SER A 1 99 ? 35.179 -2.796 -71.571 1.00 95.19 99 SER A O 1
ATOM 799 N N . LEU A 1 100 ? 35.623 -2.804 -69.370 1.00 93.12 100 LEU A N 1
ATOM 800 C CA . LEU A 1 100 ? 37.068 -3.009 -69.515 1.00 93.12 100 LEU A CA 1
ATOM 801 C C . LEU A 1 100 ? 37.409 -4.394 -70.076 1.00 93.12 100 LEU A C 1
ATOM 803 O O . LEU A 1 100 ? 38.352 -4.494 -70.862 1.00 93.12 100 LEU A O 1
ATOM 807 N N . ARG A 1 101 ? 36.627 -5.433 -69.754 1.00 93.38 101 ARG A N 1
ATOM 808 C CA . ARG A 1 101 ? 36.786 -6.787 -70.325 1.00 93.38 101 ARG A CA 1
ATOM 809 C C . ARG A 1 101 ? 36.599 -6.819 -71.839 1.00 93.38 101 ARG A C 1
ATOM 811 O O . ARG A 1 101 ? 37.180 -7.656 -72.514 1.00 93.38 101 ARG A O 1
ATOM 818 N N . HIS A 1 102 ? 35.836 -5.876 -72.385 1.00 94.44 102 HIS A N 1
ATOM 819 C CA . HIS A 1 102 ? 35.556 -5.794 -73.818 1.00 94.44 102 HIS A CA 1
ATOM 820 C C . HIS A 1 102 ? 36.493 -4.837 -74.575 1.00 94.44 102 HIS A C 1
ATOM 822 O O . HIS A 1 102 ? 36.469 -4.795 -75.807 1.00 94.44 102 HIS A O 1
ATOM 828 N N . LYS A 1 103 ? 37.334 -4.061 -73.876 1.00 94.75 103 LYS A N 1
ATOM 829 C CA . LYS A 1 103 ? 38.247 -3.084 -74.491 1.00 94.75 103 LYS A CA 1
ATOM 830 C C . LYS A 1 103 ? 39.640 -3.678 -74.677 1.00 94.75 103 LYS A C 1
ATOM 832 O O . LYS A 1 103 ? 40.351 -3.920 -73.703 1.00 94.75 103 LYS A O 1
ATOM 837 N N . ARG A 1 104 ? 40.042 -3.872 -75.936 1.00 94.00 104 ARG A N 1
ATOM 838 C CA . ARG A 1 104 ? 41.398 -4.315 -76.295 1.00 94.00 104 ARG A CA 1
ATOM 839 C C . ARG A 1 104 ? 42.417 -3.198 -76.096 1.00 94.00 104 ARG A C 1
ATOM 841 O O . ARG A 1 104 ? 42.141 -2.044 -76.420 1.00 94.00 104 ARG A O 1
ATOM 848 N N . VAL A 1 105 ? 43.591 -3.558 -75.590 1.00 92.06 105 VAL A N 1
ATOM 849 C CA . VAL A 1 105 ? 44.731 -2.643 -75.466 1.00 92.06 105 VAL A CA 1
ATOM 850 C C . VAL A 1 105 ? 45.392 -2.477 -76.830 1.00 92.06 105 VAL A C 1
ATOM 852 O O . VAL A 1 105 ? 45.542 -3.448 -77.573 1.00 92.06 105 VAL A O 1
ATOM 855 N N . ASP A 1 106 ? 45.790 -1.249 -77.164 1.00 92.94 106 ASP A N 1
ATOM 856 C CA . ASP A 1 106 ? 46.575 -0.987 -78.369 1.00 92.94 106 ASP A CA 1
ATOM 857 C C . ASP A 1 106 ? 47.876 -1.824 -78.341 1.00 92.94 106 ASP A C 1
ATOM 859 O O . ASP A 1 106 ? 48.590 -1.791 -77.328 1.00 92.94 106 ASP A O 1
ATOM 863 N N . PRO A 1 107 ? 48.206 -2.567 -79.416 1.00 90.62 107 PRO A N 1
ATOM 864 C CA . PRO A 1 107 ? 49.403 -3.402 -79.475 1.00 90.62 107 PRO A CA 1
ATOM 865 C C . PRO A 1 107 ? 50.696 -2.667 -79.101 1.00 90.62 107 PRO A C 1
ATOM 867 O O . PRO A 1 107 ? 51.535 -3.248 -78.416 1.00 90.62 107 PRO A O 1
ATOM 870 N N . ILE A 1 108 ? 50.834 -1.388 -79.473 1.00 89.88 108 ILE A N 1
ATOM 871 C CA . ILE A 1 108 ? 52.040 -0.588 -79.206 1.00 89.88 108 ILE A CA 1
ATOM 872 C C . ILE A 1 108 ? 52.185 -0.319 -77.701 1.00 89.88 108 ILE A C 1
ATOM 874 O O . ILE A 1 108 ? 53.270 -0.449 -77.133 1.00 89.88 108 ILE A O 1
ATOM 878 N N . ILE A 1 109 ? 51.086 0.028 -77.023 1.00 87.25 109 ILE A N 1
ATOM 879 C CA . ILE A 1 109 ? 51.079 0.260 -75.568 1.00 87.25 109 ILE A CA 1
ATOM 880 C C . ILE A 1 109 ? 51.370 -1.046 -74.827 1.00 87.25 109 ILE A C 1
ATOM 882 O O . ILE A 1 109 ? 52.138 -1.058 -73.864 1.00 87.25 109 ILE A O 1
ATOM 886 N N . ARG A 1 110 ? 50.792 -2.152 -75.300 1.00 87.31 110 ARG A N 1
ATOM 887 C CA . ARG A 1 110 ? 51.000 -3.488 -74.740 1.00 87.31 110 ARG A CA 1
ATOM 888 C C . ARG A 1 110 ? 52.463 -3.928 -74.838 1.00 87.31 110 ARG A C 1
ATOM 890 O O . ARG A 1 110 ? 53.025 -4.391 -73.849 1.00 87.31 110 ARG A O 1
ATOM 897 N N . GLU A 1 111 ? 53.095 -3.747 -75.997 1.00 86.94 111 GLU A N 1
ATOM 898 C CA . GLU A 1 111 ? 54.520 -4.043 -76.197 1.00 86.94 111 GLU A CA 1
ATOM 899 C C . GLU A 1 111 ? 55.413 -3.208 -75.273 1.00 86.94 111 GLU A C 1
ATOM 901 O O . GLU A 1 111 ? 56.314 -3.754 -74.630 1.00 86.94 111 GLU A O 1
ATOM 906 N N . ASN A 1 112 ? 55.114 -1.913 -75.128 1.00 88.19 112 ASN A N 1
ATOM 907 C CA . ASN A 1 112 ? 55.825 -1.031 -74.202 1.00 88.19 112 ASN A CA 1
ATOM 908 C C . ASN A 1 112 ? 55.656 -1.468 -72.737 1.00 88.19 112 ASN A C 1
ATOM 910 O O . ASN A 1 112 ? 56.636 -1.501 -71.995 1.00 88.19 112 ASN A O 1
ATOM 914 N N . ALA A 1 113 ? 54.446 -1.851 -72.317 1.00 85.81 113 ALA A N 1
ATOM 915 C CA . ALA A 1 113 ? 54.189 -2.339 -70.961 1.00 85.81 113 ALA A CA 1
ATOM 916 C C . ALA A 1 113 ? 54.978 -3.623 -70.656 1.00 85.81 113 ALA A C 1
ATOM 918 O O . ALA A 1 113 ? 55.614 -3.724 -69.607 1.00 85.81 113 ALA A O 1
ATOM 919 N N . ILE A 1 114 ? 55.016 -4.567 -71.602 1.00 86.19 114 ILE A N 1
ATOM 920 C CA . ILE A 1 114 ? 55.820 -5.792 -71.486 1.00 86.19 114 ILE A CA 1
ATOM 921 C C . ILE A 1 114 ? 57.317 -5.455 -71.418 1.00 86.19 114 ILE A C 1
ATOM 923 O O . ILE A 1 114 ? 58.053 -6.063 -70.640 1.00 86.19 114 ILE A O 1
ATOM 927 N N . ALA A 1 115 ? 57.793 -4.493 -72.215 1.00 87.06 115 ALA A N 1
ATOM 928 C CA . ALA A 1 115 ? 59.187 -4.057 -72.179 1.00 87.06 115 ALA A CA 1
ATOM 929 C C . ALA A 1 115 ? 59.565 -3.445 -70.818 1.00 87.06 115 ALA A C 1
ATOM 931 O O . ALA A 1 115 ? 60.635 -3.761 -70.294 1.00 87.06 115 ALA A O 1
ATOM 932 N N . ILE A 1 116 ? 58.676 -2.642 -70.220 1.00 86.31 116 ILE A N 1
ATOM 933 C CA . ILE A 1 116 ? 58.857 -2.049 -68.886 1.00 86.31 116 ILE A CA 1
ATOM 934 C C . ILE A 1 116 ? 58.841 -3.128 -67.794 1.00 86.31 116 ILE A C 1
ATOM 936 O O . ILE A 1 116 ? 59.759 -3.165 -66.978 1.00 86.31 116 ILE A O 1
ATOM 940 N N . GLU A 1 117 ? 57.868 -4.049 -67.792 1.00 85.31 117 GLU A N 1
ATOM 941 C CA . GLU A 1 117 ? 57.835 -5.173 -66.838 1.00 85.31 117 GLU A CA 1
ATOM 942 C C . GLU A 1 117 ? 59.118 -6.022 -66.929 1.00 85.31 117 GLU A C 1
ATOM 944 O O . GLU A 1 117 ? 59.712 -6.371 -65.908 1.00 85.31 117 GLU A O 1
ATOM 949 N N . ARG A 1 118 ? 59.609 -6.294 -68.149 1.00 85.12 118 ARG A N 1
ATOM 950 C CA . ARG A 1 118 ? 60.883 -7.003 -68.370 1.00 85.12 118 ARG A CA 1
ATOM 951 C C . ARG A 1 118 ? 62.093 -6.215 -67.873 1.00 85.12 118 ARG A C 1
ATOM 953 O O . ARG A 1 118 ? 63.033 -6.828 -67.373 1.00 85.12 118 ARG A O 1
ATOM 960 N N . ALA A 1 119 ? 62.102 -4.892 -68.026 1.00 85.12 119 ALA A N 1
ATOM 961 C CA . ALA A 1 119 ? 63.176 -4.044 -67.519 1.00 85.12 119 ALA A CA 1
ATOM 962 C C . ALA A 1 119 ? 63.201 -4.039 -65.981 1.00 85.12 119 ALA A C 1
ATOM 964 O O . ALA A 1 119 ? 64.251 -4.307 -65.402 1.00 85.12 119 ALA A O 1
ATOM 965 N N . MET A 1 120 ? 62.046 -3.869 -65.327 1.00 85.31 120 MET A N 1
ATOM 966 C CA . MET A 1 120 ? 61.932 -3.908 -63.860 1.00 85.31 120 MET A CA 1
ATOM 967 C C . MET A 1 120 ? 62.311 -5.279 -63.280 1.00 85.31 120 MET A C 1
ATOM 969 O O . MET A 1 120 ? 62.994 -5.364 -62.261 1.00 85.31 120 MET A O 1
ATOM 973 N N . ALA A 1 121 ? 61.932 -6.373 -63.949 1.00 82.81 121 ALA A N 1
ATOM 974 C CA . ALA A 1 121 ? 62.341 -7.717 -63.542 1.00 82.81 121 ALA A CA 1
ATOM 975 C C . ALA A 1 121 ? 63.862 -7.938 -63.658 1.00 82.81 121 ALA A C 1
ATOM 977 O O . ALA A 1 121 ? 64.442 -8.673 -62.861 1.00 82.81 121 ALA A O 1
ATOM 978 N N . ARG A 1 122 ? 64.526 -7.297 -64.632 1.00 80.31 122 ARG A N 1
ATOM 979 C CA . ARG A 1 122 ? 65.992 -7.338 -64.769 1.00 80.31 122 ARG A CA 1
ATOM 980 C C . ARG A 1 122 ? 66.691 -6.513 -63.692 1.00 80.31 122 ARG A C 1
ATOM 982 O O . ARG A 1 122 ? 67.699 -6.972 -63.170 1.00 80.31 122 ARG A O 1
ATOM 989 N N . GLU A 1 123 ? 66.143 -5.354 -63.336 1.00 75.75 123 GLU A N 1
ATOM 990 C CA . GLU A 1 123 ? 66.716 -4.450 -62.330 1.00 75.75 123 GLU A CA 1
ATOM 991 C C . GLU A 1 123 ? 66.666 -5.048 -60.911 1.00 75.75 123 GLU A C 1
ATOM 993 O O . GLU A 1 123 ? 67.649 -4.994 -60.170 1.00 75.75 123 GLU A O 1
ATOM 998 N N . ASN A 1 124 ? 65.576 -5.747 -60.568 1.00 70.62 124 ASN A N 1
ATOM 999 C CA . ASN A 1 124 ? 65.482 -6.497 -59.309 1.00 70.62 124 ASN A CA 1
ATOM 1000 C C . ASN A 1 124 ? 66.451 -7.690 -59.237 1.00 70.62 124 ASN A C 1
ATOM 1002 O O . ASN A 1 124 ? 66.875 -8.062 -58.145 1.00 70.62 124 ASN A O 1
ATOM 1006 N N . ASN A 1 125 ? 66.846 -8.262 -60.379 1.00 66.94 125 ASN A N 1
ATOM 1007 C CA . ASN A 1 125 ? 67.816 -9.359 -60.431 1.00 66.94 125 ASN A CA 1
ATOM 1008 C C . ASN A 1 125 ? 69.277 -8.877 -60.498 1.00 66.94 125 ASN A C 1
ATOM 1010 O O . ASN A 1 125 ? 70.174 -9.616 -60.100 1.00 66.94 125 ASN A O 1
ATOM 1014 N N . SER A 1 126 ? 69.548 -7.650 -60.957 1.00 62.72 126 SER A N 1
ATOM 1015 C CA . SER A 1 126 ? 70.921 -7.129 -61.070 1.00 62.72 126 SER A CA 1
ATOM 1016 C C . SER A 1 126 ? 71.552 -6.692 -59.743 1.00 62.72 126 SER A C 1
ATOM 1018 O O . SER A 1 126 ? 72.765 -6.518 -59.688 1.00 62.72 126 SER A O 1
ATOM 1020 N N . ASN A 1 127 ? 70.772 -6.567 -58.664 1.00 58.12 127 ASN A N 1
ATOM 1021 C CA . ASN A 1 127 ? 71.296 -6.264 -57.324 1.00 58.12 127 ASN A CA 1
ATOM 1022 C C . ASN A 1 127 ? 71.764 -7.505 -56.537 1.00 58.12 127 ASN A C 1
ATOM 1024 O O . ASN A 1 127 ? 72.212 -7.366 -55.402 1.00 58.12 127 ASN A O 1
ATOM 1028 N N . PHE A 1 128 ? 71.718 -8.704 -57.130 1.00 57.72 128 PHE A N 1
ATOM 1029 C CA . PHE A 1 128 ? 72.259 -9.937 -56.540 1.00 57.72 128 PHE A CA 1
ATOM 1030 C C . PHE A 1 128 ? 73.639 -10.288 -57.130 1.00 57.72 128 PHE A C 1
ATOM 1032 O O . PHE A 1 128 ? 73.923 -11.435 -57.462 1.00 57.72 128 PHE A O 1
ATOM 1039 N N . LEU A 1 129 ? 74.507 -9.284 -57.319 1.00 54.03 129 LEU A N 1
ATOM 1040 C CA . LEU A 1 129 ? 75.896 -9.484 -57.744 1.00 54.03 129 LEU A CA 1
ATOM 1041 C C . LEU A 1 129 ? 76.804 -9.572 -56.510 1.00 54.03 129 LEU A C 1
ATOM 1043 O O . LEU A 1 129 ? 77.523 -8.639 -56.160 1.00 54.03 129 LEU A O 1
ATOM 1047 N N . GLY A 1 130 ? 76.720 -10.705 -55.825 1.00 57.09 130 GLY A N 1
ATOM 1048 C CA . GLY A 1 130 ? 77.565 -11.022 -54.685 1.00 57.09 130 GLY A CA 1
ATOM 1049 C C . GLY A 1 130 ? 77.548 -12.516 -54.413 1.00 57.09 130 GLY A C 1
ATOM 1050 O O . GLY A 1 130 ? 76.697 -12.981 -53.670 1.00 57.09 130 GLY A O 1
ATOM 1051 N N . ASP A 1 131 ? 78.510 -13.217 -55.014 1.00 56.56 131 ASP A N 1
ATOM 1052 C CA . ASP A 1 131 ? 79.089 -14.463 -54.502 1.00 56.56 131 ASP A CA 1
ATOM 1053 C C . ASP A 1 131 ? 78.146 -15.679 -54.348 1.00 56.56 131 ASP A C 1
ATOM 1055 O O . ASP A 1 131 ? 77.490 -15.866 -53.329 1.00 56.56 131 ASP A O 1
ATOM 1059 N N . LEU A 1 132 ? 78.121 -16.558 -55.356 1.00 54.44 132 LEU A N 1
ATOM 1060 C CA . LEU A 1 132 ? 78.604 -17.948 -55.257 1.00 54.44 132 LEU A CA 1
ATOM 1061 C C . LEU A 1 132 ? 78.110 -18.780 -56.448 1.00 54.44 132 LEU A C 1
ATOM 1063 O O . LEU A 1 132 ? 76.916 -18.911 -56.709 1.00 54.44 132 LEU A O 1
ATOM 1067 N N . GLU A 1 133 ? 79.070 -19.425 -57.101 1.00 56.22 133 GLU A N 1
ATOM 1068 C CA . GLU A 1 133 ? 78.886 -20.568 -57.986 1.00 56.22 133 GLU A CA 1
ATOM 1069 C C . GLU A 1 133 ? 78.056 -21.659 -57.294 1.00 56.22 133 GLU A C 1
ATOM 1071 O O . GLU A 1 133 ? 78.491 -22.247 -56.299 1.00 56.22 133 GLU A O 1
ATOM 1076 N N . LYS A 1 134 ? 76.868 -21.959 -57.827 1.00 54.84 134 LYS A N 1
ATOM 1077 C CA . LYS A 1 134 ? 76.269 -23.296 -57.754 1.00 54.84 134 LYS A CA 1
ATOM 1078 C C . LYS A 1 134 ? 75.151 -23.437 -58.776 1.00 54.84 134 LYS A C 1
ATOM 1080 O O . LYS A 1 134 ? 74.146 -22.735 -58.716 1.00 54.84 134 LYS A O 1
ATOM 1085 N N . ASP A 1 135 ? 75.367 -24.388 -59.676 1.00 53.91 135 ASP A N 1
ATOM 1086 C CA . ASP A 1 135 ? 74.458 -24.899 -60.696 1.00 53.91 135 ASP A CA 1
ATOM 1087 C C . ASP A 1 135 ? 73.121 -25.363 -60.098 1.00 53.91 135 ASP A C 1
ATOM 1089 O O . ASP A 1 135 ? 72.886 -26.548 -59.862 1.00 53.91 135 ASP A O 1
ATOM 1093 N N . VAL A 1 136 ? 72.221 -24.417 -59.841 1.00 56.03 136 VAL A N 1
ATOM 1094 C CA . VAL A 1 136 ? 70.795 -24.699 -59.730 1.00 56.03 136 VAL A CA 1
ATOM 1095 C C . VAL A 1 136 ? 70.184 -24.169 -61.007 1.00 56.03 136 VAL A C 1
ATOM 1097 O O . VAL A 1 136 ? 69.972 -22.967 -61.164 1.00 56.03 136 VAL A O 1
ATOM 1100 N N . GLU A 1 137 ? 69.960 -25.098 -61.930 1.00 55.53 137 GLU A N 1
ATOM 1101 C CA . GLU A 1 137 ? 69.112 -24.968 -63.105 1.00 55.53 137 GLU A CA 1
ATOM 1102 C C . GLU A 1 137 ? 67.721 -24.538 -62.616 1.00 55.53 137 GLU A C 1
ATOM 1104 O O . GLU A 1 137 ? 66.829 -25.343 -62.353 1.00 55.53 137 GLU A O 1
ATOM 1109 N N . PHE A 1 138 ? 67.577 -23.236 -62.357 1.00 53.03 138 PHE A N 1
ATOM 1110 C CA . PHE A 1 138 ? 66.304 -22.606 -62.083 1.00 53.03 138 PHE A CA 1
ATOM 1111 C C . PHE A 1 138 ? 65.546 -22.704 -63.394 1.00 53.03 138 PHE A C 1
ATOM 1113 O O . PHE A 1 138 ? 65.676 -21.860 -64.283 1.00 53.03 138 PHE A O 1
ATOM 1120 N N . ASP A 1 139 ? 64.766 -23.776 -63.487 1.00 50.34 139 ASP A N 1
ATOM 1121 C CA . ASP A 1 139 ? 63.602 -23.925 -64.337 1.00 50.34 139 ASP A CA 1
ATOM 1122 C C . ASP A 1 139 ? 62.624 -22.808 -63.941 1.00 50.34 139 ASP A C 1
ATOM 1124 O O . ASP A 1 139 ? 61.609 -22.994 -63.263 1.00 50.34 139 ASP A O 1
ATOM 1128 N N . LEU A 1 140 ? 63.018 -21.576 -64.289 1.00 52.16 140 LEU A N 1
ATOM 1129 C CA . LEU A 1 140 ? 62.183 -20.407 -64.423 1.00 52.16 140 LEU A CA 1
ATOM 1130 C C . LEU A 1 140 ? 61.202 -20.813 -65.500 1.00 52.16 140 LEU A C 1
ATOM 1132 O O . LEU A 1 140 ? 61.379 -20.493 -66.678 1.00 52.16 140 LEU A O 1
ATOM 1136 N N . LYS A 1 141 ? 60.175 -21.552 -65.063 1.00 53.94 141 LYS A N 1
ATOM 1137 C CA . LYS A 1 141 ? 58.896 -21.663 -65.729 1.00 53.94 141 LYS A CA 1
ATOM 1138 C C . LYS A 1 141 ? 58.654 -20.271 -66.256 1.00 53.94 141 LYS A C 1
ATOM 1140 O O . LYS A 1 141 ? 58.416 -19.342 -65.477 1.00 53.94 141 LYS A O 1
ATOM 1145 N N . ARG A 1 142 ? 58.819 -20.123 -67.572 1.00 52.66 142 ARG A N 1
ATOM 1146 C CA . ARG A 1 142 ? 58.212 -19.052 -68.334 1.00 52.66 142 ARG A CA 1
ATOM 1147 C C . ARG A 1 142 ? 56.759 -19.185 -67.924 1.00 52.66 142 ARG A C 1
ATOM 1149 O O . ARG A 1 142 ? 56.064 -20.051 -68.435 1.00 52.66 142 ARG A O 1
ATOM 1156 N N . LYS A 1 143 ? 56.353 -18.458 -66.876 1.00 53.12 143 LYS A N 1
ATOM 1157 C CA . LYS A 1 143 ? 54.957 -18.135 -66.662 1.00 53.12 143 LYS A CA 1
ATOM 1158 C C . LYS A 1 143 ? 54.626 -17.538 -68.000 1.00 53.12 143 LYS A C 1
ATOM 1160 O O . LYS A 1 143 ? 55.182 -16.486 -68.328 1.00 53.12 143 LYS A O 1
ATOM 1165 N N . ASP A 1 144 ? 53.921 -18.320 -68.811 1.00 51.56 144 ASP A N 1
ATOM 1166 C CA . ASP A 1 144 ? 53.354 -17.850 -70.049 1.00 51.56 144 ASP A CA 1
ATOM 1167 C C . ASP A 1 144 ? 52.792 -16.491 -69.676 1.00 51.56 144 ASP A C 1
ATOM 1169 O O . ASP A 1 144 ? 51.980 -16.379 -68.753 1.00 51.56 144 ASP A O 1
ATOM 1173 N N . PHE A 1 145 ? 53.406 -15.442 -70.225 1.00 58.66 145 PHE A N 1
ATOM 1174 C CA . PHE A 1 145 ? 52.882 -14.102 -70.084 1.00 58.66 145 PHE A CA 1
ATOM 1175 C C . PHE A 1 145 ? 51.592 -14.183 -70.879 1.00 58.66 145 PHE A C 1
ATOM 1177 O O . PHE A 1 145 ? 51.606 -13.916 -72.080 1.00 58.66 145 PHE A O 1
ATOM 1184 N N . GLU A 1 146 ? 50.541 -14.696 -70.230 1.00 65.44 146 GLU A N 1
ATOM 1185 C CA . GLU A 1 146 ? 49.193 -14.748 -70.754 1.00 65.44 146 GLU A CA 1
ATOM 1186 C C . GLU A 1 146 ? 48.966 -13.367 -71.326 1.00 65.44 146 GLU A C 1
ATOM 1188 O O . GLU A 1 146 ? 49.183 -12.348 -70.660 1.00 65.44 146 GLU A O 1
ATOM 1193 N N . GLU A 1 147 ? 48.760 -13.355 -72.637 1.00 74.88 147 GLU A N 1
ATOM 1194 C CA . GLU A 1 147 ? 48.830 -12.147 -73.422 1.00 74.88 147 GLU A CA 1
ATOM 1195 C C . GLU A 1 147 ? 47.757 -11.214 -72.853 1.00 74.88 147 GLU A C 1
ATOM 1197 O O . GLU A 1 147 ? 46.568 -11.486 -72.998 1.00 74.88 147 GLU A O 1
ATOM 1202 N N . LYS A 1 148 ? 48.171 -10.163 -72.131 1.00 85.00 148 LYS A N 1
ATOM 1203 C CA . LYS A 1 148 ? 47.263 -9.169 -71.543 1.00 85.00 148 LYS A CA 1
ATOM 1204 C C . LYS A 1 148 ? 46.638 -8.373 -72.691 1.00 85.00 148 LYS A C 1
ATOM 1206 O O . LYS A 1 148 ? 47.179 -7.357 -73.132 1.00 85.00 148 LYS A O 1
ATOM 1211 N N . VAL A 1 149 ? 45.583 -8.920 -73.287 1.00 90.06 149 VAL A N 1
ATOM 1212 C CA . VAL A 1 149 ? 44.932 -8.424 -74.509 1.00 90.06 149 VAL A CA 1
ATOM 1213 C C . VAL A 1 149 ? 43.912 -7.340 -74.171 1.00 90.06 149 VAL A C 1
ATOM 1215 O O . VAL A 1 149 ? 43.700 -6.428 -74.977 1.00 90.06 149 VAL A O 1
ATOM 1218 N N . TYR A 1 150 ? 43.299 -7.404 -72.992 1.00 93.25 150 TYR A N 1
ATOM 1219 C CA . TYR A 1 150 ? 42.230 -6.507 -72.571 1.00 93.25 150 TYR A CA 1
ATOM 1220 C C . TYR A 1 150 ? 42.688 -5.587 -71.441 1.00 93.25 150 TYR A C 1
ATOM 1222 O O . TYR A 1 150 ? 43.558 -5.927 -70.643 1.00 93.25 150 TYR A O 1
ATOM 1230 N N . LEU A 1 151 ? 42.086 -4.396 -71.347 1.00 89.25 151 LEU A N 1
ATOM 1231 C CA . LEU A 1 151 ? 42.394 -3.457 -70.259 1.00 89.25 151 LEU A CA 1
ATOM 1232 C C . LEU A 1 151 ? 42.102 -4.059 -68.876 1.00 89.25 151 LEU A C 1
ATOM 1234 O O . LEU A 1 151 ? 42.764 -3.700 -67.905 1.00 89.25 151 LEU A O 1
ATOM 1238 N N . PHE A 1 152 ? 41.136 -4.978 -68.790 1.00 91.44 152 PHE A N 1
ATOM 1239 C CA . PHE A 1 152 ? 40.810 -5.697 -67.559 1.00 91.44 152 PHE A CA 1
ATOM 1240 C C . PHE A 1 152 ? 41.985 -6.526 -67.016 1.00 91.44 152 PHE A C 1
ATOM 1242 O O . PHE A 1 152 ? 42.141 -6.600 -65.804 1.00 91.44 152 PHE A O 1
ATOM 1249 N N . ASP A 1 153 ? 42.864 -7.052 -67.876 1.00 89.75 153 ASP A N 1
ATOM 1250 C CA . ASP A 1 153 ? 44.008 -7.892 -67.473 1.00 89.75 153 ASP A CA 1
ATOM 1251 C C . ASP A 1 153 ? 45.064 -7.115 -66.658 1.00 89.75 153 ASP A C 1
ATOM 1253 O O . ASP A 1 153 ? 45.962 -7.695 -66.043 1.00 89.75 153 ASP A O 1
ATOM 1257 N N . TYR A 1 154 ? 44.971 -5.781 -66.658 1.00 88.81 154 TYR A N 1
ATOM 1258 C CA . TYR A 1 154 ? 45.803 -4.884 -65.857 1.00 88.81 154 TYR A CA 1
ATOM 1259 C C . TYR A 1 154 ? 45.142 -4.469 -64.533 1.00 88.81 154 TYR A C 1
ATOM 1261 O O . TYR A 1 154 ? 45.790 -3.828 -63.703 1.00 88.81 154 TYR A O 1
ATOM 1269 N N . VAL A 1 155 ? 43.872 -4.818 -64.311 1.00 91.50 155 VAL A N 1
ATOM 1270 C CA . VAL A 1 155 ? 43.153 -4.548 -63.062 1.00 91.50 155 VAL A CA 1
ATOM 1271 C C . VAL A 1 155 ? 43.407 -5.689 -62.078 1.00 91.50 155 VAL A C 1
ATOM 1273 O O . VAL A 1 155 ? 43.225 -6.860 -62.396 1.00 91.50 155 VAL A O 1
ATOM 1276 N N . GLN A 1 156 ? 43.794 -5.355 -60.846 1.00 92.88 156 GLN A N 1
ATOM 1277 C CA . GLN A 1 156 ? 43.898 -6.337 -59.767 1.00 92.88 156 GLN A CA 1
ATOM 1278 C C . GLN A 1 156 ? 42.494 -6.686 -59.259 1.00 92.88 156 GLN A C 1
ATOM 1280 O O . GLN A 1 156 ? 41.961 -6.014 -58.376 1.00 92.88 156 GLN A O 1
ATOM 1285 N N . GLU A 1 157 ? 41.888 -7.733 -59.825 1.00 90.06 157 GLU A N 1
ATOM 1286 C CA . GLU A 1 157 ? 40.545 -8.205 -59.451 1.00 90.06 157 GLU A CA 1
ATOM 1287 C C . GLU A 1 157 ? 40.420 -8.448 -57.941 1.00 90.06 157 GLU A C 1
ATOM 1289 O O . GLU A 1 157 ? 39.416 -8.073 -57.338 1.00 90.06 157 GLU A O 1
ATOM 1294 N N . GLN A 1 158 ? 41.481 -8.963 -57.311 1.00 90.19 158 GLN A N 1
ATOM 1295 C CA . GLN A 1 158 ? 41.510 -9.190 -55.869 1.00 90.19 158 GLN A CA 1
ATOM 1296 C C . GLN A 1 158 ? 41.271 -7.903 -55.071 1.00 90.19 158 GLN A C 1
ATOM 1298 O O . GLN A 1 158 ? 40.437 -7.897 -54.177 1.00 90.19 158 GLN A O 1
ATOM 1303 N N . SER A 1 159 ? 41.914 -6.786 -55.425 1.00 89.00 159 SER A N 1
ATOM 1304 C CA . SER A 1 159 ? 41.746 -5.521 -54.693 1.00 89.00 159 SER A CA 1
ATOM 1305 C C . SER A 1 159 ? 40.332 -4.950 -54.816 1.00 89.00 159 SER A C 1
ATOM 1307 O O . SER A 1 159 ? 39.832 -4.319 -53.886 1.00 89.00 159 SER A O 1
ATOM 1309 N N . VAL A 1 160 ? 39.671 -5.177 -55.955 1.00 89.25 160 VAL A N 1
ATOM 1310 C CA . VAL A 1 160 ? 38.265 -4.800 -56.158 1.00 89.25 160 VAL A CA 1
ATOM 1311 C C . VAL A 1 160 ? 37.357 -5.671 -55.288 1.00 89.25 160 VAL A C 1
ATOM 1313 O O . VAL A 1 160 ? 36.465 -5.142 -54.625 1.00 89.25 160 VAL A O 1
ATOM 1316 N N . GLN A 1 161 ? 37.592 -6.984 -55.253 1.00 89.81 161 GLN A N 1
ATOM 1317 C CA . GLN A 1 161 ? 36.826 -7.901 -54.405 1.00 89.81 161 GLN A CA 1
ATOM 1318 C C . GLN A 1 161 ? 37.040 -7.626 -52.914 1.00 89.81 161 GLN A C 1
ATOM 1320 O O . GLN A 1 161 ? 36.075 -7.638 -52.151 1.00 89.81 161 GLN A O 1
ATOM 1325 N N . ASP A 1 162 ? 38.266 -7.300 -52.504 1.00 91.81 162 ASP A N 1
ATOM 1326 C CA . ASP A 1 162 ? 38.588 -6.909 -51.131 1.00 91.81 162 ASP A CA 1
ATOM 1327 C C . ASP A 1 162 ? 37.849 -5.622 -50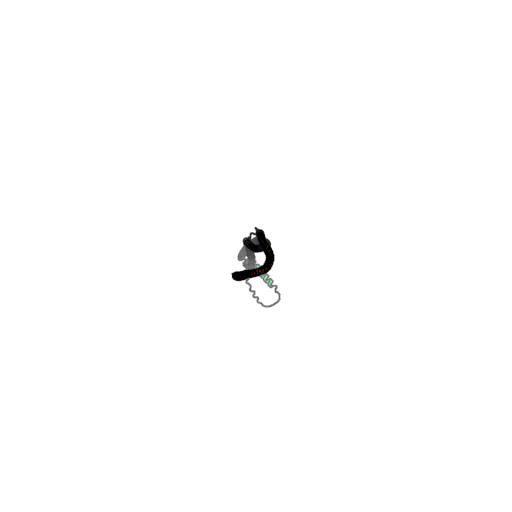.747 1.00 91.81 162 ASP A C 1
ATOM 1329 O O . ASP A 1 162 ? 37.269 -5.538 -49.665 1.00 91.81 162 ASP A O 1
ATOM 1333 N N . LEU A 1 163 ? 37.806 -4.629 -51.647 1.00 88.06 163 LEU A N 1
ATOM 1334 C CA . LEU A 1 163 ? 37.060 -3.392 -51.421 1.00 88.06 163 LEU A CA 1
ATOM 1335 C C . LEU A 1 163 ? 35.558 -3.665 -51.279 1.00 88.06 163 LEU A C 1
ATOM 1337 O O . LEU A 1 163 ? 34.958 -3.196 -50.313 1.00 88.06 163 LEU A O 1
ATOM 1341 N N . LYS A 1 164 ? 34.962 -4.451 -52.189 1.00 89.94 164 LYS A N 1
ATOM 1342 C CA . LYS A 1 164 ? 33.544 -4.841 -52.110 1.00 89.94 164 LYS A CA 1
ATOM 1343 C C . LYS A 1 164 ? 33.230 -5.567 -50.805 1.00 89.94 164 LYS A C 1
ATOM 1345 O O . LYS A 1 164 ? 32.266 -5.214 -50.132 1.00 89.94 164 LYS A O 1
ATOM 1350 N N . SER A 1 165 ? 34.062 -6.540 -50.435 1.00 92.25 165 SER A N 1
ATOM 1351 C CA . SER A 1 165 ? 33.898 -7.326 -49.209 1.00 92.25 165 SER A CA 1
ATOM 1352 C C . SER A 1 165 ? 33.976 -6.430 -47.979 1.00 92.25 165 SER A C 1
ATOM 1354 O O . SER A 1 165 ? 33.058 -6.427 -47.164 1.00 92.25 165 SER A O 1
ATOM 1356 N N . LYS A 1 166 ? 35.002 -5.574 -47.903 1.00 91.62 166 LYS A N 1
ATOM 1357 C CA . LYS A 1 166 ? 35.163 -4.620 -46.805 1.00 91.62 166 LYS A CA 1
ATOM 1358 C C . LYS A 1 166 ? 33.972 -3.674 -46.689 1.00 91.62 166 LYS A C 1
ATOM 1360 O O . LYS A 1 166 ? 33.504 -3.410 -45.586 1.00 91.62 166 LYS A O 1
ATOM 1365 N N . THR A 1 167 ? 33.457 -3.156 -47.804 1.00 86.94 167 THR A N 1
ATOM 1366 C CA . THR A 1 167 ? 32.311 -2.247 -47.717 1.00 86.94 167 THR A CA 1
ATOM 1367 C C . THR A 1 167 ? 31.012 -2.972 -47.349 1.00 86.94 167 THR A C 1
ATOM 1369 O O . THR A 1 167 ? 30.205 -2.432 -46.594 1.00 86.94 167 THR A O 1
ATOM 1372 N N . GLN A 1 168 ? 30.833 -4.221 -47.787 1.00 89.69 168 GLN A N 1
ATOM 1373 C CA . GLN A 1 168 ? 29.716 -5.062 -47.350 1.00 89.69 168 GLN A CA 1
ATOM 1374 C C . GLN A 1 168 ? 29.782 -5.374 -45.844 1.00 89.69 168 GLN A C 1
ATOM 1376 O O . GLN A 1 168 ? 28.752 -5.372 -45.165 1.00 89.69 168 GLN A O 1
ATOM 1381 N N . GLU A 1 169 ? 30.980 -5.610 -45.303 1.00 92.81 169 GLU A N 1
ATOM 1382 C CA . GLU A 1 169 ? 31.207 -5.783 -43.863 1.00 92.81 169 GLU A CA 1
ATOM 1383 C C . GLU A 1 169 ? 30.834 -4.519 -43.077 1.00 92.81 169 GLU A C 1
ATOM 1385 O O . GLU A 1 169 ? 30.126 -4.607 -42.072 1.00 92.81 169 GLU A O 1
ATOM 1390 N N . GLU A 1 170 ? 31.239 -3.337 -43.553 1.00 88.38 170 GLU A N 1
ATOM 1391 C CA . GLU A 1 170 ? 30.895 -2.053 -42.925 1.00 88.38 170 GLU A CA 1
ATOM 1392 C C . GLU A 1 170 ? 29.374 -1.801 -42.915 1.00 88.38 170 GLU A C 1
ATOM 1394 O O . GLU A 1 170 ? 28.822 -1.411 -41.882 1.00 88.38 170 GLU A O 1
ATOM 1399 N N . VAL A 1 171 ? 28.664 -2.092 -44.015 1.00 86.56 171 VAL A N 1
ATOM 1400 C CA . VAL A 1 171 ? 27.187 -2.021 -44.067 1.00 86.56 171 VAL A CA 1
ATOM 1401 C C . VAL A 1 171 ? 26.549 -3.001 -43.095 1.00 86.56 171 VAL A C 1
ATOM 1403 O O . VAL A 1 171 ? 25.638 -2.629 -42.353 1.00 86.56 171 VAL A O 1
ATOM 1406 N N . SER A 1 172 ? 27.054 -4.234 -43.050 1.00 90.00 172 SER A N 1
ATOM 1407 C CA . SER A 1 172 ? 26.562 -5.264 -42.132 1.00 90.00 172 SER A CA 1
ATOM 1408 C C . SER A 1 172 ? 26.744 -4.838 -40.671 1.00 90.00 172 SER A C 1
ATOM 1410 O O . SER A 1 172 ? 25.852 -5.045 -39.848 1.00 90.00 172 SER A O 1
ATOM 1412 N N . ALA A 1 173 ? 27.858 -4.178 -40.339 1.00 90.31 173 ALA A N 1
ATOM 1413 C CA . ALA A 1 173 ? 28.085 -3.622 -39.008 1.00 90.31 173 ALA A CA 1
ATOM 1414 C C . ALA A 1 173 ? 27.079 -2.505 -38.671 1.00 90.31 173 ALA A C 1
ATOM 1416 O O . ALA A 1 173 ? 26.494 -2.512 -37.586 1.00 90.31 173 ALA A O 1
ATOM 1417 N N . ILE A 1 174 ? 26.811 -1.576 -39.600 1.00 86.12 174 ILE A N 1
ATOM 1418 C CA . ILE A 1 174 ? 25.790 -0.524 -39.420 1.00 86.12 174 ILE A CA 1
ATOM 1419 C C . ILE A 1 174 ? 24.399 -1.141 -39.214 1.00 86.12 174 ILE A C 1
ATOM 1421 O O . ILE A 1 174 ? 23.666 -0.728 -38.310 1.00 86.12 174 ILE A O 1
ATOM 1425 N N . GLN A 1 175 ? 24.052 -2.168 -39.992 1.00 90.25 175 GLN A N 1
ATOM 1426 C CA . GLN A 1 175 ? 22.795 -2.899 -39.848 1.00 90.25 175 GLN A CA 1
ATOM 1427 C C . GLN A 1 175 ? 22.667 -3.535 -38.456 1.00 90.25 175 GLN A C 1
ATOM 1429 O O . GLN A 1 175 ? 21.622 -3.425 -37.812 1.00 90.25 175 GLN A O 1
ATOM 1434 N N . GLN A 1 176 ? 23.737 -4.153 -37.946 1.00 92.88 176 GLN A N 1
ATOM 1435 C CA . GLN A 1 176 ? 23.759 -4.717 -36.593 1.00 92.88 176 GLN A CA 1
ATOM 1436 C C . GLN A 1 176 ? 23.567 -3.646 -35.510 1.00 92.88 176 GLN A C 1
ATOM 1438 O O . GLN A 1 176 ? 22.823 -3.879 -34.547 1.00 92.88 176 GLN A O 1
ATOM 1443 N N . TYR A 1 177 ? 24.172 -2.463 -35.665 1.00 88.50 177 TYR A N 1
ATOM 1444 C CA . TYR A 1 177 ? 23.939 -1.338 -34.754 1.00 88.50 177 TYR A CA 1
ATOM 1445 C C . TYR A 1 177 ? 22.477 -0.879 -34.778 1.00 88.50 177 TYR A C 1
ATOM 1447 O O . TYR A 1 177 ? 21.890 -0.669 -33.715 1.00 88.50 177 TYR A O 1
ATOM 1455 N N . TYR A 1 178 ? 21.860 -0.796 -35.959 1.00 89.94 178 TYR A N 1
ATOM 1456 C CA . TYR A 1 178 ? 20.442 -0.459 -36.098 1.00 89.94 178 TYR A CA 1
ATOM 1457 C C . TYR A 1 178 ? 19.516 -1.495 -35.435 1.00 89.94 178 TYR A C 1
ATOM 1459 O O . TYR A 1 178 ? 18.604 -1.125 -34.689 1.00 89.94 178 TYR A O 1
ATOM 1467 N N . ILE A 1 179 ? 19.769 -2.791 -35.640 1.00 91.31 179 ILE A N 1
ATOM 1468 C CA . ILE A 1 179 ? 18.998 -3.876 -35.007 1.00 91.31 179 ILE A CA 1
ATOM 1469 C C . ILE A 1 179 ? 19.124 -3.799 -33.480 1.00 91.31 179 ILE A C 1
ATOM 1471 O O . ILE A 1 179 ? 18.125 -3.876 -32.761 1.00 91.31 179 ILE A O 1
ATOM 1475 N N . THR A 1 180 ? 20.343 -3.599 -32.975 1.00 91.50 180 THR A N 1
ATOM 1476 C CA . THR A 1 180 ? 20.607 -3.485 -31.534 1.00 91.50 180 THR A CA 1
ATOM 1477 C C . THR A 1 180 ? 19.899 -2.271 -30.929 1.00 91.50 180 THR A C 1
ATOM 1479 O O . THR A 1 180 ? 19.226 -2.395 -29.906 1.00 91.50 180 THR A O 1
ATOM 1482 N N . SER A 1 181 ? 19.985 -1.116 -31.592 1.00 87.00 181 SER A N 1
ATOM 1483 C CA . SER A 1 181 ? 19.277 0.116 -31.222 1.00 87.00 181 SER A CA 1
ATOM 1484 C C . SER A 1 181 ? 17.756 -0.086 -31.174 1.00 87.00 181 SER A C 1
ATOM 1486 O O . SER A 1 181 ? 17.101 0.271 -30.192 1.00 87.00 181 SER A O 1
ATOM 1488 N N . SER A 1 182 ? 17.192 -0.749 -32.186 1.00 90.00 182 SER A N 1
ATOM 1489 C CA . SER A 1 182 ? 15.757 -1.049 -32.264 1.00 90.00 182 SER A CA 1
ATOM 1490 C C . SER A 1 182 ? 15.290 -1.978 -31.136 1.00 90.00 182 SER A C 1
ATOM 1492 O O . SER A 1 182 ? 14.241 -1.740 -30.537 1.00 90.00 182 SER A O 1
ATOM 1494 N N . LYS A 1 183 ? 16.098 -2.978 -30.763 1.00 93.25 183 LYS A N 1
ATOM 1495 C CA . LYS A 1 183 ? 15.813 -3.862 -29.621 1.00 93.25 183 LYS A CA 1
ATOM 1496 C C . LYS A 1 183 ? 15.833 -3.117 -28.281 1.00 93.25 183 LYS A C 1
ATOM 1498 O O . LYS A 1 183 ? 14.997 -3.374 -27.416 1.00 93.25 183 LYS A O 1
ATOM 1503 N N . ILE A 1 184 ? 16.768 -2.180 -28.095 1.00 85.75 184 ILE A N 1
ATOM 1504 C CA . ILE A 1 184 ? 16.806 -1.323 -26.897 1.00 85.75 184 ILE A CA 1
ATOM 1505 C C . ILE A 1 184 ? 15.534 -0.472 -26.822 1.00 85.75 184 ILE A C 1
ATOM 1507 O O . ILE A 1 184 ? 14.924 -0.376 -25.757 1.00 85.75 184 ILE A O 1
ATOM 1511 N N . LEU A 1 185 ? 15.097 0.097 -27.948 1.00 89.00 185 LEU A N 1
ATOM 1512 C CA . LEU A 1 185 ? 13.871 0.888 -28.020 1.00 89.00 185 LEU A CA 1
ATOM 1513 C C . LEU A 1 185 ? 12.617 0.062 -27.681 1.00 89.00 185 LEU A C 1
ATOM 1515 O O . LEU A 1 185 ? 11.746 0.535 -26.951 1.00 89.00 185 LEU A O 1
ATOM 1519 N N . GLU A 1 186 ? 12.521 -1.174 -28.169 1.00 92.19 186 GLU A N 1
ATOM 1520 C CA . GLU A 1 186 ? 11.432 -2.095 -27.821 1.00 92.19 186 GLU A CA 1
ATOM 1521 C C . GLU A 1 186 ? 11.400 -2.409 -26.315 1.00 92.19 186 GLU A C 1
ATOM 1523 O O . GLU A 1 186 ? 10.334 -2.396 -25.690 1.00 92.19 186 GLU A O 1
ATOM 1528 N N . ASN A 1 187 ? 12.570 -2.611 -25.705 1.00 89.06 187 ASN A N 1
ATOM 1529 C CA . ASN A 1 187 ? 12.680 -2.820 -24.264 1.00 89.06 187 ASN A CA 1
ATOM 1530 C C . ASN A 1 187 ? 12.215 -1.583 -23.473 1.00 89.06 187 ASN A C 1
ATOM 1532 O O . ASN A 1 187 ? 11.383 -1.705 -22.576 1.00 89.06 187 ASN A O 1
ATOM 1536 N N . VAL A 1 188 ? 12.664 -0.380 -23.855 1.00 84.19 188 VAL A N 1
ATOM 1537 C CA . VAL A 1 188 ? 12.212 0.887 -23.243 1.00 84.19 188 VAL A CA 1
ATOM 1538 C C . VAL A 1 188 ? 10.694 1.053 -23.373 1.00 84.19 188 VAL A C 1
ATOM 1540 O O . VAL A 1 188 ? 10.033 1.448 -22.416 1.00 84.19 188 VAL A O 1
ATOM 1543 N N . ASN A 1 189 ? 10.119 0.705 -24.527 1.00 87.44 189 ASN A N 1
ATOM 1544 C CA . ASN A 1 189 ? 8.671 0.723 -24.743 1.00 87.44 189 ASN A CA 1
ATOM 1545 C C . ASN A 1 189 ? 7.922 -0.236 -23.814 1.00 87.44 189 ASN A C 1
ATOM 1547 O O . ASN A 1 189 ? 6.867 0.114 -23.284 1.00 87.44 189 ASN A O 1
ATOM 1551 N N . THR A 1 190 ? 8.461 -1.436 -23.618 1.00 91.25 190 THR A N 1
ATOM 1552 C CA . THR A 1 190 ? 7.876 -2.444 -22.728 1.00 91.25 190 THR A CA 1
ATOM 1553 C C . THR A 1 190 ? 7.924 -1.980 -21.274 1.00 91.25 190 THR A C 1
ATOM 1555 O O . THR A 1 190 ? 6.904 -2.014 -20.590 1.00 91.25 190 THR A O 1
ATOM 1558 N N . GLN A 1 191 ? 9.069 -1.458 -20.824 1.00 86.38 191 GLN A N 1
ATOM 1559 C CA . GLN A 1 191 ? 9.227 -0.899 -19.479 1.00 86.38 191 GLN A CA 1
ATOM 1560 C C . GLN A 1 191 ? 8.306 0.303 -19.243 1.00 86.38 191 GLN A C 1
ATOM 1562 O O . GLN A 1 191 ? 7.698 0.412 -18.182 1.00 86.38 191 GLN A O 1
ATOM 1567 N N . GLN A 1 192 ? 8.150 1.183 -20.237 1.00 86.12 192 GLN A N 1
ATOM 1568 C CA . GLN A 1 192 ? 7.224 2.309 -20.141 1.00 86.12 192 GLN A CA 1
ATOM 1569 C C . GLN A 1 192 ? 5.781 1.827 -19.939 1.00 86.12 192 GLN A C 1
ATOM 1571 O O . GLN A 1 192 ? 5.109 2.305 -19.032 1.00 86.12 192 GLN A O 1
ATOM 1576 N N . LYS A 1 193 ? 5.320 0.855 -20.739 1.00 90.75 193 LYS A N 1
ATOM 1577 C CA . LYS A 1 193 ? 3.970 0.286 -20.598 1.00 90.75 193 LYS A CA 1
ATOM 1578 C C . LYS A 1 193 ? 3.751 -0.335 -19.222 1.00 90.75 193 LYS A C 1
ATOM 1580 O O . LYS A 1 193 ? 2.721 -0.079 -18.615 1.00 90.75 193 LYS A O 1
ATOM 1585 N N . GLN A 1 194 ? 4.725 -1.090 -18.715 1.00 88.88 194 GLN A N 1
ATOM 1586 C CA . GLN A 1 194 ? 4.653 -1.674 -17.373 1.00 88.88 194 GLN A CA 1
ATOM 1587 C C . GLN A 1 194 ? 4.515 -0.597 -16.292 1.00 88.88 194 GLN A C 1
ATOM 1589 O O . GLN A 1 194 ? 3.702 -0.741 -15.383 1.00 88.88 194 GLN A O 1
ATOM 1594 N N . LEU A 1 195 ? 5.266 0.502 -16.398 1.00 84.88 195 LEU A N 1
ATOM 1595 C CA . LEU A 1 195 ? 5.155 1.613 -15.454 1.00 84.88 195 LEU A CA 1
ATOM 1596 C C . LEU A 1 195 ? 3.809 2.347 -15.571 1.00 84.88 195 LEU A C 1
ATOM 1598 O O . LEU A 1 195 ? 3.207 2.674 -14.550 1.00 84.88 195 LEU A O 1
ATOM 1602 N N . ASP A 1 196 ? 3.320 2.573 -16.792 1.00 87.06 196 ASP A N 1
ATOM 1603 C CA . ASP A 1 196 ? 2.010 3.186 -17.044 1.00 87.06 196 ASP A CA 1
ATOM 1604 C C . ASP A 1 196 ? 0.875 2.301 -16.475 1.00 87.06 196 ASP A C 1
ATOM 1606 O O . ASP A 1 196 ? -0.040 2.801 -15.819 1.00 87.06 196 ASP A O 1
ATOM 1610 N N . GLU A 1 197 ? 0.960 0.976 -16.637 1.00 90.19 197 GLU A N 1
ATOM 1611 C CA . GLU A 1 197 ? 0.034 0.004 -16.038 1.00 90.19 197 GLU A CA 1
ATOM 1612 C C . GLU A 1 197 ? 0.113 -0.005 -14.506 1.00 90.19 197 GLU A C 1
ATOM 1614 O O . GLU A 1 197 ? -0.921 -0.034 -13.838 1.00 90.19 197 GLU A O 1
ATOM 1619 N N . MET A 1 198 ? 1.317 0.063 -13.926 1.00 82.75 198 MET A N 1
ATOM 1620 C CA . MET A 1 198 ? 1.490 0.181 -12.474 1.00 82.75 198 MET A CA 1
ATOM 1621 C C . MET A 1 198 ? 0.860 1.466 -11.930 1.00 82.75 198 MET A C 1
ATOM 1623 O O . MET A 1 198 ? 0.255 1.427 -10.857 1.00 82.75 198 MET A O 1
ATOM 1627 N N . LEU A 1 199 ? 0.965 2.581 -12.658 1.00 82.94 199 LEU A N 1
ATOM 1628 C CA . LEU A 1 199 ? 0.324 3.842 -12.286 1.00 82.94 199 LEU A CA 1
ATOM 1629 C C . LEU A 1 199 ? -1.207 3.756 -12.380 1.00 82.94 199 LEU A C 1
ATOM 1631 O O . LEU A 1 199 ? -1.906 4.208 -11.478 1.00 82.94 199 LEU A O 1
ATOM 1635 N N . LEU A 1 200 ? -1.741 3.145 -13.439 1.00 86.19 200 LEU A N 1
ATOM 1636 C CA . LEU A 1 200 ? -3.189 3.018 -13.640 1.00 86.19 200 LEU A CA 1
ATOM 1637 C C . LEU A 1 200 ? -3.843 2.043 -12.653 1.00 86.19 200 LEU A C 1
ATOM 1639 O O . LEU A 1 200 ? -4.901 2.347 -12.105 1.00 86.19 200 LEU A O 1
ATOM 1643 N N . ASN A 1 201 ? -3.218 0.891 -12.404 1.00 84.62 201 ASN A N 1
ATOM 1644 C CA . ASN A 1 201 ? -3.780 -0.154 -11.544 1.00 84.62 201 ASN A CA 1
ATOM 1645 C C . ASN A 1 201 ? -3.703 0.200 -10.055 1.00 84.62 201 ASN A C 1
ATOM 1647 O O . ASN A 1 201 ? -4.538 -0.252 -9.276 1.00 84.62 201 ASN A O 1
ATOM 1651 N N . ASN A 1 202 ? -2.734 1.028 -9.655 1.00 75.69 202 ASN A N 1
ATOM 1652 C CA . ASN A 1 202 ? -2.583 1.481 -8.273 1.00 75.69 202 ASN A CA 1
ATOM 1653 C C . ASN A 1 202 ? -3.127 2.901 -8.061 1.00 75.69 202 ASN A C 1
ATOM 1655 O O . ASN A 1 202 ? -2.679 3.590 -7.146 1.00 75.69 202 ASN A O 1
ATOM 1659 N N . ASN A 1 203 ? -4.126 3.320 -8.853 1.00 64.94 203 ASN A N 1
ATOM 1660 C CA . ASN A 1 203 ? -4.949 4.507 -8.593 1.00 64.94 203 ASN A CA 1
ATOM 1661 C C . ASN A 1 203 ? -5.814 4.306 -7.330 1.00 64.94 203 ASN A C 1
ATOM 1663 O O . ASN A 1 203 ? -7.041 4.396 -7.338 1.00 64.94 203 ASN A O 1
ATOM 1667 N N . ILE A 1 204 ? -5.164 4.050 -6.197 1.00 60.84 204 ILE A N 1
ATOM 1668 C CA . ILE A 1 204 ? -5.692 4.451 -4.908 1.00 60.84 204 ILE A CA 1
ATOM 1669 C C . ILE A 1 204 ? -5.828 5.960 -5.051 1.00 60.84 204 ILE A C 1
ATOM 1671 O O . ILE A 1 204 ? -4.827 6.657 -5.212 1.00 60.84 204 ILE A O 1
ATOM 1675 N N . SER A 1 205 ? -7.065 6.451 -5.102 1.00 61.56 205 SER A N 1
ATOM 1676 C CA . SER A 1 205 ? -7.354 7.880 -5.132 1.00 61.56 205 SER A CA 1
ATOM 1677 C C . SER A 1 205 ? -6.801 8.498 -3.844 1.00 61.56 205 SER A C 1
ATOM 1679 O O . SER A 1 205 ? -7.492 8.632 -2.841 1.00 61.56 205 SER A O 1
ATOM 1681 N N . LEU A 1 206 ? -5.517 8.858 -3.876 1.00 66.19 206 LEU A N 1
ATOM 1682 C CA . LEU A 1 206 ? -4.794 9.614 -2.852 1.00 66.19 206 LEU A CA 1
ATOM 1683 C C . LEU A 1 206 ? -5.280 11.082 -2.815 1.00 66.19 206 LEU A C 1
ATOM 1685 O O . LEU A 1 206 ? -4.693 11.928 -2.139 1.00 66.19 206 LEU A O 1
ATOM 1689 N N . GLU A 1 207 ? -6.323 11.413 -3.582 1.00 60.31 207 GLU A N 1
ATOM 1690 C CA . GLU A 1 207 ? -6.903 12.751 -3.686 1.00 60.31 207 GLU A CA 1
ATOM 1691 C C . GLU A 1 207 ? -7.842 13.065 -2.517 1.00 60.31 207 GLU A C 1
ATOM 1693 O O . GLU A 1 207 ? -7.848 14.198 -2.039 1.00 60.31 207 GLU A O 1
ATOM 1698 N N . LYS A 1 208 ? -8.563 12.068 -1.979 1.00 63.62 208 LYS A N 1
ATOM 1699 C CA . LYS A 1 208 ? -9.143 12.169 -0.633 1.00 63.62 208 LYS A CA 1
ATOM 1700 C C . LYS A 1 208 ? -8.110 11.640 0.341 1.00 63.62 208 LYS A C 1
ATOM 1702 O O . LYS A 1 208 ? -7.991 10.432 0.507 1.00 63.62 208 LYS A O 1
ATOM 1707 N N . SER A 1 209 ? -7.340 12.568 0.912 1.00 70.88 209 SER A N 1
ATOM 1708 C CA . SER A 1 209 ? -6.353 12.349 1.970 1.00 70.88 209 SER A CA 1
ATOM 1709 C C . SER A 1 209 ? -6.777 11.168 2.846 1.00 70.88 209 SER A C 1
ATOM 1711 O O . SER A 1 209 ? -7.709 11.277 3.639 1.00 70.88 209 SER A O 1
ATOM 1713 N N . GLY A 1 210 ? -6.134 10.007 2.674 1.00 75.50 210 GLY A N 1
ATOM 1714 C CA . GLY A 1 210 ? -6.409 8.837 3.516 1.00 75.50 210 GLY A CA 1
ATOM 1715 C C . GLY A 1 210 ? -6.226 9.168 5.001 1.00 75.50 210 GLY A C 1
ATOM 1716 O O . GLY A 1 210 ? -6.872 8.571 5.856 1.00 75.50 210 GLY A O 1
ATOM 1717 N N . ILE A 1 211 ? -5.414 10.193 5.280 1.00 80.00 211 ILE A N 1
ATOM 1718 C CA . ILE A 1 211 ? -5.249 10.826 6.586 1.00 80.00 211 ILE A CA 1
ATOM 1719 C C . ILE A 1 211 ? -6.546 11.501 7.051 1.00 80.00 211 ILE A C 1
ATOM 1721 O O . ILE A 1 211 ? -6.927 11.309 8.197 1.00 80.00 211 ILE A O 1
ATOM 1725 N N . ASP A 1 212 ? -7.246 12.250 6.198 1.00 83.69 212 ASP A N 1
ATOM 1726 C CA . ASP A 1 212 ? -8.494 12.929 6.575 1.00 83.69 212 ASP A CA 1
ATOM 1727 C C . ASP A 1 212 ? -9.574 11.899 6.913 1.00 83.69 212 ASP A C 1
ATOM 1729 O O . ASP A 1 212 ? -10.213 12.005 7.954 1.00 83.69 212 ASP A O 1
ATOM 1733 N N . PHE A 1 213 ? -9.705 10.840 6.105 1.00 83.62 213 PHE A N 1
ATOM 1734 C CA . PHE A 1 213 ? -10.608 9.730 6.420 1.00 83.62 213 PHE A CA 1
ATOM 1735 C C . PHE A 1 213 ? -10.231 9.048 7.744 1.00 83.62 213 PHE A C 1
ATOM 1737 O O . PHE A 1 213 ? -11.097 8.834 8.592 1.00 83.62 213 PHE A O 1
ATOM 1744 N N . ALA A 1 214 ? -8.950 8.720 7.942 1.00 83.50 214 ALA A N 1
ATOM 1745 C CA . ALA A 1 214 ? -8.479 8.087 9.172 1.00 83.50 214 ALA A CA 1
ATOM 1746 C C . ALA A 1 214 ? -8.736 8.977 10.401 1.00 83.50 214 ALA A C 1
ATOM 1748 O O . ALA A 1 214 ? -9.250 8.494 11.408 1.00 83.50 214 ALA A O 1
ATOM 1749 N N . ARG A 1 215 ? -8.473 10.286 10.298 1.00 85.44 215 ARG A N 1
ATOM 1750 C CA . ARG A 1 215 ? -8.741 11.277 11.350 1.00 85.44 215 ARG A CA 1
ATOM 1751 C C . ARG A 1 215 ? -10.225 11.431 11.641 1.00 85.44 215 ARG A C 1
ATOM 1753 O O . ARG A 1 215 ? -10.604 11.400 12.804 1.00 85.44 215 ARG A O 1
ATOM 1760 N N . GLU A 1 216 ? -11.071 11.563 10.623 1.00 88.19 216 GLU A N 1
ATOM 1761 C CA . GLU A 1 216 ? -12.526 11.652 10.800 1.00 88.19 216 GLU A CA 1
ATOM 1762 C C . GLU A 1 216 ? -13.074 10.420 11.526 1.00 88.19 216 GLU A C 1
ATOM 1764 O O . GLU A 1 216 ? -13.877 10.543 12.454 1.00 88.19 216 GLU A O 1
ATOM 1769 N N . LYS A 1 217 ? -12.619 9.221 11.139 1.00 86.06 217 LYS A N 1
ATOM 1770 C CA . LYS A 1 217 ? -13.019 7.974 11.802 1.00 86.06 217 LYS A CA 1
ATOM 1771 C C . LYS A 1 217 ? -12.483 7.872 13.222 1.00 86.06 217 LYS A C 1
ATOM 1773 O O . LYS A 1 217 ? -13.223 7.433 14.099 1.00 86.06 217 LYS A O 1
ATOM 1778 N N . PHE A 1 218 ? -11.253 8.315 13.459 1.00 87.31 218 PHE A N 1
ATOM 1779 C CA . PHE A 1 218 ? -10.681 8.369 14.798 1.00 87.31 218 PHE A CA 1
ATOM 1780 C C . PHE A 1 218 ? -11.461 9.314 15.719 1.00 87.31 218 PHE A C 1
ATOM 1782 O O . PHE A 1 218 ? -11.832 8.918 16.819 1.00 87.31 218 PHE A O 1
ATOM 1789 N N . ILE A 1 219 ? -11.791 10.520 15.246 1.00 90.06 219 ILE A N 1
ATOM 1790 C CA . ILE A 1 219 ? -12.589 11.503 15.994 1.00 90.06 219 ILE A CA 1
ATOM 1791 C C . ILE A 1 219 ? -13.966 10.929 16.340 1.00 90.06 219 ILE A C 1
ATOM 1793 O O . ILE A 1 219 ? -14.402 11.040 17.483 1.00 90.06 219 ILE A O 1
ATOM 1797 N N . ALA A 1 220 ? -14.643 10.286 15.384 1.00 88.50 220 ALA A N 1
ATOM 1798 C CA . ALA A 1 220 ? -15.936 9.653 15.639 1.00 88.50 220 ALA A CA 1
ATOM 1799 C C . ALA A 1 220 ? -15.839 8.539 16.699 1.00 88.50 220 ALA A C 1
ATOM 1801 O O . ALA A 1 220 ? -16.714 8.417 17.552 1.00 88.50 220 ALA A O 1
ATOM 1802 N N . LEU A 1 221 ? -14.761 7.748 16.676 1.00 87.62 221 LEU A N 1
ATOM 1803 C CA . LEU A 1 221 ? -14.519 6.698 17.664 1.00 87.62 221 LEU A CA 1
ATOM 1804 C C . LEU A 1 221 ? -14.212 7.272 19.059 1.00 87.62 221 LEU A C 1
ATOM 1806 O O . LEU A 1 221 ? -14.708 6.755 20.055 1.00 87.62 221 LEU A O 1
ATOM 1810 N N . GLU A 1 222 ? -13.424 8.345 19.140 1.00 86.44 222 GLU A N 1
ATOM 1811 C CA . GLU A 1 222 ? -13.110 9.037 20.397 1.00 86.44 222 GLU A CA 1
ATOM 1812 C C . GLU A 1 222 ? -14.359 9.691 21.013 1.00 86.44 222 GLU A C 1
ATOM 1814 O O . GLU A 1 222 ? -14.563 9.628 22.228 1.00 86.44 222 GLU A O 1
ATOM 1819 N N . GLN A 1 223 ? -15.244 10.247 20.178 1.00 92.12 223 GLN A N 1
ATOM 1820 C CA . GLN A 1 223 ? -16.557 10.745 20.600 1.00 92.12 223 GLN A CA 1
ATOM 1821 C C . GLN A 1 223 ? -17.422 9.622 21.180 1.00 92.12 223 GLN A C 1
ATOM 1823 O O . GLN A 1 223 ? -17.928 9.764 22.292 1.00 92.12 223 GLN A O 1
ATOM 1828 N N . GLU A 1 224 ? -17.535 8.489 20.482 1.00 85.12 224 GLU A N 1
ATOM 1829 C CA . GLU A 1 224 ? -18.312 7.341 20.963 1.00 85.12 224 GLU A CA 1
ATOM 1830 C C . GLU A 1 224 ? -17.750 6.794 22.286 1.00 85.12 224 GLU A C 1
ATOM 1832 O O . GLU A 1 224 ? -18.497 6.547 23.233 1.00 85.12 224 GLU A O 1
ATOM 1837 N N . ALA A 1 225 ? -16.423 6.680 22.405 1.00 83.19 225 ALA A N 1
ATOM 1838 C CA . ALA A 1 225 ? -15.765 6.267 23.644 1.00 83.19 225 ALA A CA 1
ATOM 1839 C C . ALA A 1 225 ? -16.035 7.243 24.803 1.00 83.19 225 ALA A C 1
ATOM 1841 O O . ALA A 1 225 ? -16.240 6.815 25.942 1.00 83.19 225 ALA A O 1
ATOM 1842 N N . THR A 1 226 ? -16.100 8.545 24.512 1.00 89.00 226 THR A N 1
ATOM 1843 C CA . THR A 1 226 ? -16.471 9.578 25.489 1.00 89.00 226 THR A CA 1
ATOM 1844 C C . THR A 1 226 ? -17.920 9.399 25.950 1.00 89.00 226 THR A C 1
ATOM 1846 O O . THR A 1 226 ? -18.178 9.355 27.153 1.00 89.00 226 THR A O 1
ATOM 1849 N N . THR A 1 227 ? -18.862 9.190 25.026 1.00 87.31 227 THR A N 1
ATOM 1850 C CA . THR A 1 227 ? -20.274 8.919 25.354 1.00 87.31 227 THR A CA 1
ATOM 1851 C C . THR A 1 227 ? -20.446 7.625 26.164 1.00 87.31 227 THR A C 1
ATOM 1853 O O . THR A 1 227 ? -21.241 7.574 27.111 1.00 87.31 227 THR A O 1
ATOM 1856 N N . MET A 1 228 ? -19.667 6.579 25.862 1.00 84.12 228 MET A N 1
ATOM 1857 C CA . MET A 1 228 ? -19.635 5.351 26.664 1.00 84.12 228 MET A CA 1
ATOM 1858 C C . MET A 1 228 ? -19.147 5.618 28.096 1.00 84.12 228 MET A C 1
ATOM 1860 O O . MET A 1 228 ? -19.767 5.143 29.051 1.00 84.12 228 MET A O 1
ATOM 1864 N N . ALA A 1 229 ? -18.084 6.411 28.263 1.00 83.06 229 ALA A N 1
ATOM 1865 C CA . ALA A 1 229 ? -17.564 6.781 29.577 1.00 83.06 229 ALA A CA 1
ATOM 1866 C C . ALA A 1 229 ? -18.584 7.594 30.398 1.00 83.06 229 ALA A C 1
ATOM 1868 O O . ALA A 1 229 ? -18.795 7.307 31.578 1.00 83.06 229 ALA A O 1
ATOM 1869 N N . GLU A 1 230 ? -19.281 8.552 29.783 1.00 87.31 230 GLU A N 1
ATOM 1870 C CA . GLU A 1 230 ? -20.357 9.324 30.429 1.00 87.31 230 GLU A CA 1
ATOM 1871 C C . GLU A 1 230 ? -21.523 8.434 30.887 1.00 87.31 230 GLU A C 1
ATOM 1873 O O . GLU A 1 230 ? -22.065 8.598 31.990 1.00 87.31 230 GLU A O 1
ATOM 1878 N N . THR A 1 231 ? -21.885 7.446 30.065 1.00 84.19 231 THR A N 1
ATOM 1879 C CA . THR A 1 231 ? -22.913 6.453 30.401 1.00 84.19 231 THR A CA 1
ATOM 1880 C C . THR A 1 231 ? -22.476 5.595 31.590 1.00 84.19 231 THR A C 1
ATOM 1882 O O . THR A 1 231 ? -23.270 5.362 32.506 1.00 84.19 231 THR A O 1
ATOM 1885 N N . LEU A 1 232 ? -21.205 5.180 31.638 1.00 85.75 232 LEU A N 1
ATOM 1886 C CA . LEU A 1 232 ? -20.650 4.419 32.759 1.00 85.75 232 LEU A CA 1
ATOM 1887 C C . LEU A 1 232 ? -20.650 5.229 34.063 1.00 85.75 232 LEU A C 1
ATOM 1889 O O . LEU A 1 232 ? -21.047 4.711 35.105 1.00 85.75 232 LEU A O 1
ATOM 1893 N N . VAL A 1 233 ? -20.280 6.512 34.004 1.00 88.62 233 VAL A N 1
ATOM 1894 C CA . VAL A 1 233 ? -20.348 7.428 35.157 1.00 88.62 233 VAL A CA 1
ATOM 1895 C C . VAL A 1 233 ? -21.786 7.569 35.659 1.00 88.62 233 VAL A C 1
ATOM 1897 O O . VAL A 1 233 ? -22.030 7.563 36.867 1.00 88.62 233 VAL A O 1
ATOM 1900 N N . SER A 1 234 ? -22.754 7.663 34.748 1.00 88.06 234 SER A N 1
ATOM 1901 C CA . SER A 1 234 ? -24.176 7.730 35.100 1.00 88.06 234 SER A CA 1
ATOM 1902 C C . SER A 1 234 ? -24.660 6.444 35.780 1.00 88.06 234 SER A C 1
ATOM 1904 O O . SER A 1 234 ? -25.407 6.503 36.759 1.00 88.06 234 SER A O 1
ATOM 1906 N N . LEU A 1 235 ? -24.190 5.285 35.314 1.00 81.50 235 LEU A N 1
ATOM 1907 C CA . LEU A 1 235 ? -24.510 3.981 35.895 1.00 81.50 235 LEU A CA 1
ATOM 1908 C C . LEU A 1 235 ? -23.880 3.788 37.283 1.00 81.50 235 LEU A C 1
ATOM 1910 O O . LEU A 1 235 ? -24.553 3.307 38.194 1.00 81.50 235 LEU A O 1
ATOM 1914 N N . ALA A 1 236 ? -22.632 4.227 37.465 1.00 86.00 236 ALA A N 1
ATOM 1915 C CA . ALA A 1 236 ? -21.953 4.226 38.760 1.00 86.00 236 ALA A CA 1
ATOM 1916 C C . ALA A 1 236 ? -22.702 5.097 39.780 1.00 86.00 236 ALA A C 1
ATOM 1918 O O . ALA A 1 236 ? -23.023 4.636 40.872 1.00 86.00 236 ALA A O 1
ATOM 1919 N N . ARG A 1 237 ? -23.105 6.314 39.384 1.00 88.31 237 ARG A N 1
ATOM 1920 C CA . ARG A 1 237 ? -23.928 7.197 40.229 1.00 88.31 237 ARG A CA 1
ATOM 1921 C C . ARG A 1 237 ? -25.264 6.563 40.612 1.00 88.31 237 ARG A C 1
ATOM 1923 O O . ARG A 1 237 ? -25.699 6.716 41.749 1.00 88.31 237 ARG A O 1
ATOM 1930 N N . ASN A 1 238 ? -25.927 5.869 39.684 1.00 85.69 238 ASN A N 1
ATOM 1931 C CA . ASN A 1 238 ? -27.173 5.163 39.986 1.00 85.69 238 ASN A CA 1
ATOM 1932 C C . ASN A 1 238 ? -26.950 4.056 41.026 1.00 85.69 238 ASN A C 1
ATOM 1934 O O . ASN A 1 238 ? -27.710 3.962 41.988 1.00 85.69 238 ASN A O 1
ATOM 1938 N N . TYR A 1 239 ? -25.892 3.258 40.865 1.00 85.06 239 TYR A N 1
ATOM 1939 C CA . TYR A 1 239 ? -25.517 2.243 41.847 1.00 85.06 239 TYR A CA 1
ATOM 1940 C C . TYR A 1 239 ? -25.255 2.857 43.230 1.00 85.06 239 TYR A C 1
ATOM 1942 O O . TYR A 1 239 ? -25.809 2.368 44.215 1.00 85.06 239 TYR A O 1
ATOM 1950 N N . ASP A 1 240 ? -24.503 3.959 43.307 1.00 87.25 240 ASP A N 1
ATOM 1951 C CA . ASP A 1 240 ? -24.225 4.659 44.568 1.00 87.25 240 ASP A CA 1
ATOM 1952 C C . ASP A 1 240 ? -25.509 5.163 45.242 1.00 87.25 240 ASP A C 1
ATOM 1954 O O . ASP A 1 240 ? -25.681 5.011 46.452 1.00 87.25 240 ASP A O 1
ATOM 1958 N N . GLN A 1 241 ? -26.449 5.710 44.463 1.00 86.19 241 GLN A N 1
ATOM 1959 C CA . GLN A 1 241 ? -27.751 6.158 44.968 1.00 86.19 241 GLN A CA 1
ATOM 1960 C C . GLN A 1 241 ? -28.588 4.998 45.518 1.00 86.19 241 GLN A C 1
ATOM 1962 O O . GLN A 1 241 ? -29.128 5.100 46.621 1.00 86.19 241 GLN A O 1
ATOM 1967 N N . VAL A 1 242 ? -28.685 3.887 44.779 1.00 79.94 242 VAL A N 1
ATOM 1968 C CA . VAL A 1 242 ? -29.445 2.700 45.206 1.00 79.94 242 VAL A CA 1
ATOM 1969 C C . VAL A 1 242 ? -28.802 2.056 46.441 1.00 79.94 242 VAL A C 1
ATOM 1971 O O . VAL A 1 242 ? -29.502 1.703 47.389 1.00 79.94 242 VAL A O 1
ATOM 1974 N N . SER A 1 243 ? -27.470 1.976 46.478 1.00 81.25 243 SER A N 1
ATOM 1975 C CA . SER A 1 243 ? -26.698 1.485 47.624 1.00 81.25 243 SER A CA 1
ATOM 1976 C C . SER A 1 243 ? -26.884 2.369 48.863 1.00 81.25 243 SER A C 1
ATOM 1978 O O . SER A 1 243 ? -27.149 1.867 49.955 1.00 81.25 243 SER A O 1
ATOM 1980 N N . SER A 1 244 ? -26.837 3.696 48.701 1.00 84.94 244 SER A N 1
ATOM 1981 C CA . SER A 1 244 ? -27.104 4.642 49.789 1.00 84.94 244 SER A CA 1
ATOM 1982 C C . SER A 1 244 ? -28.530 4.515 50.327 1.00 84.94 244 SER A C 1
ATOM 1984 O O . SER A 1 244 ? -28.721 4.575 51.540 1.00 84.94 244 SER A O 1
ATOM 1986 N N . ALA A 1 245 ? -29.525 4.331 49.453 1.00 82.31 245 ALA A N 1
ATOM 1987 C CA . ALA A 1 245 ? -30.915 4.131 49.862 1.00 82.31 245 ALA A CA 1
ATOM 1988 C C . ALA A 1 245 ? -31.095 2.829 50.658 1.00 82.31 245 ALA A C 1
ATOM 1990 O O . ALA A 1 245 ? -31.769 2.830 51.687 1.00 82.31 245 ALA A O 1
ATOM 1991 N N . LEU A 1 246 ? -30.448 1.740 50.226 1.00 80.69 246 LEU A N 1
ATOM 1992 C CA . LEU A 1 246 ? -30.448 0.469 50.952 1.00 80.69 246 LEU A CA 1
ATOM 1993 C C . LEU A 1 246 ? -29.785 0.609 52.332 1.00 80.69 246 LEU A C 1
ATOM 1995 O O . LEU A 1 246 ? -30.343 0.150 53.325 1.00 80.69 246 LEU A O 1
ATOM 1999 N N . ASN A 1 247 ? -28.631 1.278 52.414 1.00 82.62 247 ASN A N 1
ATOM 2000 C CA . ASN A 1 247 ? -27.935 1.504 53.683 1.00 82.62 247 ASN A CA 1
ATOM 2001 C C . ASN A 1 247 ? -28.770 2.336 54.664 1.00 82.62 247 ASN A C 1
ATOM 2003 O O . ASN A 1 247 ? -28.767 2.048 55.861 1.00 82.62 247 ASN A O 1
ATOM 2007 N N . GLU A 1 248 ? -29.499 3.339 54.173 1.00 85.50 248 GLU A N 1
ATOM 2008 C CA . GLU A 1 248 ? -30.384 4.144 55.013 1.00 85.50 248 GLU A CA 1
ATOM 2009 C C . GLU A 1 248 ? -31.593 3.333 55.508 1.00 85.50 248 GLU A C 1
ATOM 2011 O O . GLU A 1 248 ? -31.907 3.400 56.695 1.00 85.50 248 GLU A O 1
ATOM 2016 N N . GLU A 1 249 ? -32.223 2.505 54.660 1.00 78.56 249 GLU A N 1
ATOM 2017 C CA . GLU A 1 249 ? -33.314 1.607 55.088 1.00 78.56 249 GLU A CA 1
ATOM 2018 C C . GLU A 1 249 ? -32.824 0.636 56.177 1.00 78.56 249 GLU A C 1
ATOM 2020 O O . GLU A 1 249 ? -33.450 0.521 57.233 1.00 78.56 249 GLU A O 1
ATOM 2025 N N . VAL A 1 250 ? -31.654 0.014 55.982 1.00 77.81 250 VAL A N 1
ATOM 2026 C CA . VAL A 1 250 ? -31.024 -0.869 56.979 1.00 77.81 250 VAL A CA 1
ATOM 2027 C C . VAL A 1 250 ? -30.709 -0.114 58.274 1.00 77.81 250 VAL A C 1
ATOM 2029 O O . VAL A 1 250 ? -30.921 -0.645 59.366 1.00 77.81 250 VAL A O 1
ATOM 2032 N N . ARG A 1 251 ? -30.238 1.137 58.188 1.00 85.88 251 ARG A N 1
ATOM 2033 C CA . ARG A 1 251 ? -29.964 1.983 59.359 1.00 85.88 251 ARG A CA 1
ATOM 2034 C C . ARG A 1 251 ? -31.235 2.271 60.156 1.00 85.88 251 ARG A C 1
ATOM 2036 O O . ARG A 1 251 ? -31.214 2.143 61.379 1.00 85.88 251 ARG A O 1
ATOM 2043 N N . VAL A 1 252 ? -32.329 2.622 59.479 1.00 81.88 252 VAL A N 1
ATOM 2044 C CA . VAL A 1 252 ? -33.636 2.867 60.108 1.00 81.88 252 VAL A CA 1
ATOM 2045 C C . VAL A 1 252 ? -34.154 1.598 60.783 1.00 81.88 252 VAL A C 1
ATOM 2047 O O . VAL A 1 252 ? -34.548 1.651 61.946 1.00 81.88 252 VAL A O 1
ATOM 2050 N N . ILE A 1 253 ? -34.089 0.449 60.104 1.00 72.81 253 ILE A N 1
ATOM 2051 C CA . ILE A 1 253 ? -34.503 -0.845 60.666 1.00 72.81 253 ILE A CA 1
ATOM 2052 C C . ILE A 1 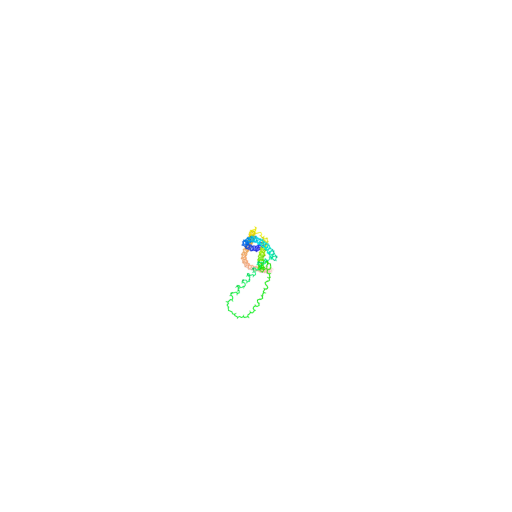253 ? -33.678 -1.190 61.914 1.00 72.81 253 ILE A C 1
ATOM 2054 O O . ILE A 1 253 ? -34.247 -1.524 62.952 1.00 72.81 253 ILE A O 1
ATOM 2058 N N . ASN A 1 254 ? -32.350 -1.047 61.860 1.00 73.88 254 ASN A N 1
ATOM 2059 C CA . ASN A 1 254 ? -31.481 -1.265 63.020 1.00 73.88 254 ASN A CA 1
ATOM 2060 C C . ASN A 1 254 ? -31.805 -0.320 64.182 1.00 73.88 254 ASN A C 1
ATOM 2062 O O . ASN A 1 254 ? -31.754 -0.732 65.341 1.00 73.88 254 ASN A O 1
ATOM 2066 N N . HIS A 1 255 ? -32.138 0.939 63.894 1.00 80.81 255 HIS A N 1
ATOM 2067 C CA . HIS A 1 255 ? -32.536 1.890 64.925 1.00 80.81 255 HIS A CA 1
ATOM 2068 C C . HIS A 1 255 ? -33.849 1.479 65.603 1.00 80.81 255 HIS A C 1
ATOM 2070 O O . HIS A 1 255 ? -33.918 1.506 66.829 1.00 80.81 255 HIS A O 1
ATOM 2076 N N . ILE A 1 256 ? -34.845 1.028 64.831 1.00 75.12 256 ILE A N 1
ATOM 2077 C CA . ILE A 1 256 ? -36.110 0.500 65.363 1.00 75.12 256 ILE A CA 1
ATOM 2078 C C . ILE A 1 256 ? -35.850 -0.732 66.230 1.00 75.12 256 ILE A C 1
ATOM 2080 O O . ILE A 1 256 ? -36.313 -0.770 67.364 1.00 75.12 256 ILE A O 1
ATOM 2084 N N . TYR A 1 257 ? -35.064 -1.702 65.749 1.00 74.44 257 TYR A N 1
ATOM 2085 C CA . TYR A 1 257 ? -34.729 -2.891 66.540 1.00 74.44 257 TYR A CA 1
ATOM 2086 C C . TYR A 1 257 ? -34.034 -2.536 67.847 1.00 74.44 257 TYR A C 1
ATOM 2088 O O . TYR A 1 257 ? -34.379 -3.090 68.887 1.00 74.44 257 TYR A O 1
ATOM 2096 N N . ARG A 1 258 ? -33.082 -1.599 67.811 1.00 80.75 258 ARG A N 1
ATOM 2097 C CA . ARG A 1 258 ? -32.396 -1.135 69.015 1.00 80.75 258 ARG A CA 1
ATOM 2098 C C . ARG A 1 258 ? -33.359 -0.446 69.981 1.00 80.75 258 ARG A C 1
ATOM 2100 O O . ARG A 1 258 ? -33.341 -0.779 71.155 1.00 80.75 258 ARG A O 1
ATOM 2107 N N . ALA A 1 259 ? -34.230 0.437 69.492 1.00 78.75 259 ALA A N 1
ATOM 2108 C CA . ALA A 1 259 ? -35.241 1.096 70.316 1.00 78.75 259 ALA A CA 1
ATOM 2109 C C . ALA A 1 259 ? -36.218 0.085 70.944 1.00 78.75 259 ALA A C 1
ATOM 2111 O O . ALA A 1 259 ? -36.468 0.141 72.143 1.00 78.75 259 ALA A O 1
ATOM 2112 N N . SER A 1 260 ? -36.712 -0.885 70.166 1.00 73.81 260 SER A N 1
ATOM 2113 C CA . SER A 1 260 ? -37.569 -1.964 70.672 1.00 73.81 260 SER A CA 1
ATOM 2114 C C . SER A 1 260 ? -36.848 -2.861 71.681 1.00 73.81 260 SER A C 1
ATOM 2116 O O . SER A 1 260 ? -37.459 -3.289 72.654 1.00 73.81 260 SER A O 1
ATOM 2118 N N . TYR A 1 261 ? -35.558 -3.139 71.474 1.00 77.94 261 TYR A N 1
ATOM 2119 C CA . TYR A 1 261 ? -34.734 -3.897 72.416 1.00 77.94 261 TYR A CA 1
ATOM 2120 C C . TYR A 1 261 ? -34.510 -3.128 73.723 1.00 77.94 261 TYR A C 1
ATOM 2122 O O . TYR A 1 261 ? -34.647 -3.700 74.802 1.00 77.94 261 TYR A O 1
ATOM 2130 N N . ASP A 1 262 ? -34.216 -1.830 73.644 1.00 85.62 262 ASP A N 1
ATOM 2131 C CA . ASP A 1 262 ? -34.052 -0.961 74.811 1.00 85.62 262 ASP A CA 1
ATOM 2132 C C . ASP A 1 262 ? -35.366 -0.849 75.606 1.00 85.62 262 ASP A C 1
ATOM 2134 O O . ASP A 1 262 ? -35.357 -0.927 76.834 1.00 85.62 262 ASP A O 1
ATOM 2138 N N . GLU A 1 263 ? -36.508 -0.745 74.921 1.00 82.44 263 GLU A N 1
ATOM 2139 C CA . GLU A 1 263 ? -37.830 -0.738 75.553 1.00 82.44 263 GLU A CA 1
ATOM 2140 C C . GLU A 1 263 ? -38.184 -2.092 76.182 1.00 82.44 263 GLU A C 1
ATOM 2142 O O . GLU A 1 263 ? -38.671 -2.134 77.312 1.00 82.44 263 GLU A O 1
ATOM 2147 N N . ALA A 1 264 ? -37.855 -3.207 75.521 1.00 77.19 264 ALA A N 1
ATOM 2148 C CA . ALA A 1 264 ? -37.986 -4.537 76.108 1.00 77.19 264 ALA A CA 1
ATOM 2149 C C . ALA A 1 264 ? -37.116 -4.688 77.368 1.00 77.19 264 ALA A C 1
ATOM 2151 O O . ALA A 1 264 ? -37.603 -5.166 78.388 1.00 77.19 264 ALA A O 1
ATOM 2152 N N . ASN A 1 265 ? -35.863 -4.224 77.348 1.00 80.06 265 ASN A N 1
ATOM 2153 C CA . ASN A 1 265 ? -34.991 -4.238 78.529 1.00 80.06 265 ASN A CA 1
ATOM 2154 C C . ASN A 1 265 ? -35.532 -3.374 79.666 1.00 80.06 265 ASN A C 1
ATOM 2156 O O . ASN A 1 265 ? -35.408 -3.748 80.833 1.00 80.06 265 ASN A O 1
ATOM 2160 N N . LYS A 1 266 ? -36.138 -2.227 79.344 1.00 88.00 266 LYS A N 1
ATOM 2161 C CA . LYS A 1 266 ? -36.803 -1.383 80.335 1.00 88.00 266 LYS A CA 1
ATOM 2162 C C . LYS A 1 266 ? -37.978 -2.122 80.975 1.00 88.00 266 LYS A C 1
ATOM 2164 O O . LYS A 1 266 ? -38.049 -2.163 82.198 1.00 88.00 266 LYS A O 1
ATOM 2169 N N . LEU A 1 267 ? -38.827 -2.768 80.173 1.00 81.38 267 LEU A N 1
ATOM 2170 C CA . LEU A 1 267 ? -39.918 -3.610 80.672 1.00 81.38 267 LEU A CA 1
ATOM 2171 C C . LEU A 1 267 ? -39.401 -4.756 81.547 1.00 81.38 267 LEU A C 1
ATOM 2173 O O . LEU A 1 267 ? -39.957 -4.994 82.612 1.00 81.38 267 LEU A O 1
ATOM 2177 N N . PHE A 1 268 ? -38.323 -5.437 81.145 1.00 79.00 268 PHE A N 1
ATOM 2178 C CA . PHE A 1 268 ? -37.704 -6.484 81.965 1.00 79.00 268 PHE A CA 1
ATOM 2179 C C . PHE A 1 268 ? -37.159 -5.934 83.287 1.00 79.00 268 PHE A C 1
ATOM 2181 O O . PHE A 1 268 ? -37.381 -6.541 84.327 1.00 79.00 268 PHE A O 1
ATOM 2188 N N . SER A 1 269 ? -36.538 -4.754 83.274 1.00 82.19 269 SER A N 1
ATOM 2189 C CA . SER A 1 269 ? -36.050 -4.095 84.494 1.00 82.19 269 SER A CA 1
ATOM 2190 C C . SER A 1 269 ? -37.198 -3.671 85.424 1.00 82.19 269 SER A C 1
ATOM 2192 O O . SER A 1 269 ? -37.087 -3.771 86.644 1.00 82.19 269 SER A O 1
ATOM 2194 N N . GLU A 1 270 ? -38.324 -3.214 84.864 1.00 80.69 270 GLU A N 1
ATOM 2195 C CA . GLU A 1 270 ? -39.552 -2.931 85.619 1.00 80.69 270 GLU A CA 1
ATOM 2196 C C . GLU A 1 270 ? -40.159 -4.217 86.207 1.00 80.69 270 GLU A C 1
ATOM 2198 O O . GLU A 1 270 ? -40.623 -4.213 87.350 1.00 80.69 270 GLU A O 1
ATOM 2203 N N . LEU A 1 271 ? -40.102 -5.331 85.469 1.00 72.12 271 LEU A N 1
ATOM 2204 C CA . LEU A 1 271 ? -40.551 -6.648 85.927 1.00 72.12 271 LEU A CA 1
ATOM 2205 C C . LEU A 1 271 ? -39.679 -7.194 87.068 1.00 72.12 271 LEU A C 1
ATOM 2207 O O . LEU A 1 271 ? -40.212 -7.735 88.035 1.00 72.12 271 LEU A O 1
ATOM 2211 N N . ASP A 1 272 ? -38.361 -7.009 86.997 1.00 71.25 272 ASP A N 1
ATOM 2212 C CA . ASP A 1 272 ? -37.437 -7.337 88.091 1.00 71.25 272 ASP A CA 1
ATOM 2213 C C . ASP A 1 272 ? -37.754 -6.502 89.344 1.00 71.25 272 ASP A C 1
ATOM 2215 O O . ASP A 1 272 ? -37.784 -7.019 90.465 1.00 71.25 272 ASP A O 1
ATOM 2219 N N . GLY A 1 273 ? -38.104 -5.223 89.158 1.00 72.62 273 GLY A N 1
ATOM 2220 C CA . GLY A 1 273 ? -38.653 -4.378 90.221 1.00 72.62 273 GLY A CA 1
ATOM 2221 C C . GLY A 1 273 ? -39.952 -4.944 90.810 1.00 72.62 273 GLY A C 1
ATOM 2222 O O . GLY A 1 273 ? -40.123 -4.973 92.032 1.00 72.62 273 GLY A O 1
ATOM 2223 N N . PHE A 1 274 ? -40.841 -5.477 89.971 1.00 68.00 274 PHE A N 1
ATOM 2224 C CA . PHE A 1 274 ? -42.051 -6.177 90.410 1.00 68.00 274 PHE A CA 1
ATOM 2225 C C . PHE A 1 274 ? -41.729 -7.431 91.237 1.00 68.00 274 PHE A C 1
ATOM 2227 O O . PHE A 1 274 ? -42.400 -7.690 92.235 1.00 68.00 274 PHE A O 1
ATOM 2234 N N . GLY A 1 275 ? -40.664 -8.159 90.887 1.00 63.38 275 GLY A N 1
ATOM 2235 C CA . GLY A 1 275 ? -40.137 -9.282 91.669 1.00 63.38 275 GLY A CA 1
ATOM 2236 C C . GLY A 1 275 ? -39.808 -8.892 93.111 1.00 63.38 275 GLY A C 1
ATOM 2237 O O . GLY A 1 275 ? -40.250 -9.559 94.045 1.00 63.38 275 GLY A O 1
ATOM 2238 N N . SER A 1 276 ? -39.144 -7.749 93.309 1.00 69.56 276 SER A N 1
ATOM 2239 C CA . SER A 1 276 ? -38.842 -7.231 94.654 1.00 69.56 276 SER A CA 1
ATOM 2240 C C . SER A 1 276 ? -40.097 -6.794 95.430 1.00 69.56 276 SER A C 1
ATOM 2242 O O . SER A 1 276 ? -40.192 -6.983 96.643 1.00 69.56 276 SER A O 1
ATOM 2244 N N . SER A 1 277 ? -41.122 -6.283 94.735 1.00 64.44 277 SER A N 1
ATOM 2245 C CA . SER A 1 277 ? -42.430 -6.000 95.343 1.00 64.44 277 SER A CA 1
ATOM 2246 C C . SER A 1 277 ? -43.167 -7.281 95.742 1.00 64.44 277 SER A C 1
ATOM 2248 O O . SER A 1 277 ? -43.858 -7.303 96.761 1.00 64.44 277 SER A O 1
ATOM 2250 N N . PHE A 1 278 ? -43.033 -8.349 94.957 1.00 65.56 278 PHE A N 1
ATOM 2251 C CA . PHE A 1 278 ? -43.624 -9.649 95.258 1.00 65.56 278 PHE A CA 1
ATOM 2252 C C . PHE A 1 278 ? -42.928 -10.320 96.446 1.00 65.56 278 PHE A C 1
ATOM 2254 O O . PHE A 1 278 ? -43.585 -10.940 97.279 1.00 65.56 278 PHE A O 1
ATOM 2261 N N . GLU A 1 279 ? -41.614 -10.139 96.573 1.00 68.62 279 GLU A N 1
ATOM 2262 C CA . GLU A 1 279 ? -40.839 -10.581 97.732 1.00 68.62 279 GLU A CA 1
ATOM 2263 C C . GLU A 1 279 ? -41.291 -9.864 99.015 1.00 68.62 279 GLU A C 1
ATOM 2265 O O . GLU A 1 279 ? -41.503 -10.511 100.041 1.00 68.62 279 GLU A O 1
ATOM 2270 N N . ASN A 1 280 ? -41.584 -8.560 98.940 1.00 71.06 280 ASN A N 1
ATOM 2271 C CA . ASN A 1 280 ? -42.189 -7.818 100.050 1.00 71.06 280 ASN A CA 1
ATOM 2272 C C . ASN A 1 280 ? -43.579 -8.353 100.425 1.00 71.06 280 ASN A C 1
ATOM 2274 O O . ASN A 1 280 ? -43.828 -8.585 101.604 1.00 71.06 280 ASN A O 1
ATOM 2278 N N . ILE A 1 281 ? -44.456 -8.619 99.448 1.00 70.69 281 ILE A N 1
ATOM 2279 C CA . ILE A 1 281 ? -45.779 -9.222 99.699 1.00 70.69 281 ILE A CA 1
ATOM 2280 C C . ILE A 1 281 ? -45.635 -10.620 100.314 1.00 70.69 281 ILE A C 1
ATOM 2282 O O . ILE A 1 281 ? -46.355 -10.954 101.252 1.00 70.69 281 ILE A O 1
ATOM 2286 N N . SER A 1 282 ? -44.692 -11.434 99.831 1.00 71.31 282 SER A N 1
ATOM 2287 C CA . SER A 1 282 ? -44.407 -12.753 100.402 1.00 71.31 282 SER A CA 1
ATOM 2288 C C . SER A 1 282 ? -43.968 -12.651 101.863 1.00 71.31 282 SER A C 1
ATOM 2290 O O . SER A 1 282 ? -44.410 -13.451 102.686 1.00 71.31 282 SER A O 1
ATOM 2292 N N . ASN A 1 283 ? -43.162 -11.645 102.206 1.00 72.50 283 ASN A N 1
ATOM 2293 C CA . ASN A 1 283 ? -42.773 -11.382 103.588 1.00 72.50 283 ASN A CA 1
ATOM 2294 C C . ASN A 1 283 ? -43.967 -10.920 104.442 1.00 72.50 283 ASN A C 1
ATOM 2296 O O . ASN A 1 283 ? -44.132 -11.420 105.550 1.00 72.50 283 ASN A O 1
ATOM 2300 N N . THR A 1 284 ? -44.857 -10.072 103.915 1.00 72.94 284 THR A N 1
ATOM 2301 C CA . THR A 1 284 ? -46.089 -9.664 104.620 1.00 72.94 284 THR A CA 1
ATOM 2302 C C . THR A 1 284 ? -47.047 -10.837 104.846 1.00 72.94 284 THR A C 1
ATOM 2304 O O . THR A 1 284 ? -47.667 -10.937 105.900 1.00 72.94 284 THR A O 1
ATOM 2307 N N . ILE A 1 285 ? -47.161 -11.755 103.880 1.00 70.50 285 ILE A N 1
ATOM 2308 C CA . ILE A 1 285 ? -47.970 -12.974 104.026 1.00 70.50 285 ILE A CA 1
ATOM 2309 C C . ILE A 1 285 ? -47.389 -13.870 105.125 1.00 70.50 285 ILE A C 1
ATOM 2311 O O . ILE A 1 285 ? -48.148 -14.350 105.959 1.00 70.50 285 ILE A O 1
ATOM 2315 N N . LYS A 1 286 ? -46.062 -14.035 105.184 1.00 71.75 286 LYS A N 1
ATOM 2316 C CA . LYS A 1 286 ? -45.400 -14.790 106.263 1.00 71.75 286 LYS A CA 1
ATOM 2317 C C . LYS A 1 286 ? -45.617 -14.160 107.643 1.00 71.75 286 LYS A C 1
ATOM 2319 O O . LYS A 1 286 ? -45.791 -14.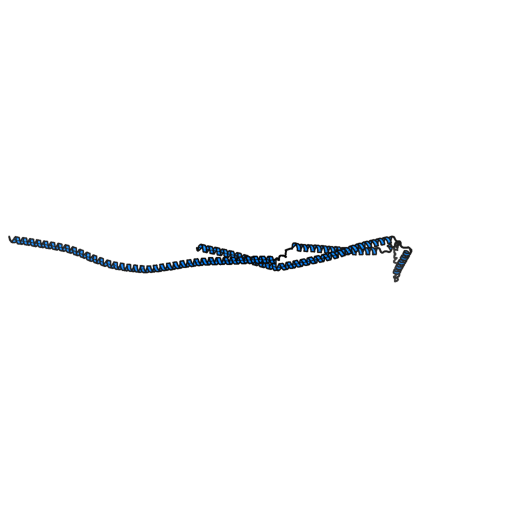885 108.617 1.00 71.75 286 LYS A O 1
ATOM 2324 N N . GLU A 1 287 ? -45.622 -12.830 107.740 1.00 73.31 287 GLU A N 1
ATOM 2325 C CA . GLU A 1 287 ? -45.951 -12.125 108.989 1.00 73.31 287 GLU A CA 1
ATOM 2326 C C . GLU A 1 287 ? -47.412 -12.349 109.410 1.00 73.31 287 GLU A C 1
ATOM 2328 O O . GLU A 1 287 ? -47.680 -12.648 110.573 1.00 73.31 287 GLU A O 1
ATOM 2333 N N . LEU A 1 288 ? -48.351 -12.286 108.462 1.00 68.50 288 LEU A N 1
ATOM 2334 C CA . LEU A 1 288 ? -49.770 -12.583 108.691 1.00 68.50 288 LEU A CA 1
ATOM 2335 C C . LEU A 1 288 ? -50.009 -14.032 109.129 1.00 68.50 288 LEU A C 1
ATOM 2337 O O . LEU A 1 288 ? -50.832 -14.278 110.006 1.00 68.50 288 LEU A O 1
ATOM 2341 N N . GLU A 1 289 ? -49.287 -14.981 108.538 1.00 69.69 289 GLU A N 1
ATOM 2342 C CA . GLU A 1 289 ? -49.349 -16.402 108.888 1.00 69.69 289 GLU A CA 1
ATOM 2343 C C . GLU A 1 289 ? -48.866 -16.624 110.333 1.00 69.69 289 GLU A C 1
ATOM 2345 O O . GLU A 1 289 ? -49.551 -17.270 111.128 1.00 69.69 289 GLU A O 1
ATOM 2350 N N . ALA A 1 290 ? -47.771 -15.962 110.728 1.00 69.62 290 ALA A N 1
ATOM 2351 C CA . ALA A 1 290 ? -47.266 -15.985 112.101 1.00 69.62 290 ALA A CA 1
ATOM 2352 C C . ALA A 1 290 ? -48.233 -15.352 113.123 1.00 69.62 290 ALA A C 1
ATOM 2354 O O . ALA A 1 290 ? -48.306 -15.799 114.272 1.00 69.62 290 ALA A O 1
ATOM 2355 N N . ASP A 1 291 ? -48.987 -14.321 112.737 1.00 68.69 291 ASP A N 1
ATOM 2356 C CA . ASP A 1 291 ? -50.010 -13.718 113.597 1.00 68.69 291 ASP A CA 1
ATOM 2357 C C . ASP A 1 291 ? -51.287 -14.568 113.687 1.00 68.69 291 ASP A C 1
ATOM 2359 O O . ASP A 1 291 ? -51.928 -14.611 114.742 1.00 68.69 291 ASP A O 1
ATOM 2363 N N . PHE A 1 292 ? -51.618 -15.320 112.636 1.00 66.31 292 PHE A N 1
ATOM 2364 C CA . PHE A 1 292 ? -52.710 -16.293 112.659 1.00 66.31 292 PHE A CA 1
ATOM 2365 C C . PHE A 1 292 ? -52.412 -17.458 113.612 1.00 66.31 292 PHE A C 1
ATOM 2367 O O . PHE A 1 292 ? -53.278 -17.872 114.386 1.00 66.31 292 PHE A O 1
ATOM 2374 N N . GLU A 1 293 ? -51.165 -17.929 113.626 1.00 68.06 293 GLU A N 1
ATOM 2375 C CA . GLU A 1 293 ? -50.699 -18.984 114.529 1.00 68.06 293 GLU A CA 1
ATOM 2376 C C . GLU A 1 293 ? -50.812 -18.557 116.005 1.00 68.06 293 GLU A C 1
ATOM 2378 O O . GLU A 1 293 ? -51.281 -19.320 116.853 1.00 68.06 293 GLU A O 1
ATOM 2383 N N . LYS A 1 294 ? -50.499 -17.289 116.319 1.00 68.50 294 LYS A N 1
ATOM 2384 C CA . LYS A 1 294 ? -50.731 -16.718 117.661 1.00 68.50 294 LYS A CA 1
ATOM 2385 C C . LYS A 1 294 ? -52.217 -16.633 118.016 1.00 68.50 294 LYS A C 1
ATOM 2387 O O . LYS A 1 294 ? -52.575 -16.850 119.173 1.00 68.50 294 LYS A O 1
ATOM 2392 N N . GLY A 1 295 ? -53.076 -16.317 117.046 1.00 58.59 295 GLY A N 1
ATOM 2393 C CA . GLY A 1 295 ? -54.529 -16.284 117.226 1.00 58.59 295 GLY A CA 1
ATOM 2394 C C . GLY A 1 295 ? -55.119 -17.662 117.540 1.00 58.59 295 GLY A C 1
ATOM 2395 O O . GLY A 1 295 ? -55.974 -17.773 118.419 1.00 58.59 295 GLY A O 1
ATOM 2396 N N . SER A 1 296 ? -54.606 -18.715 116.896 1.00 60.59 296 SER A N 1
ATOM 2397 C CA . SER A 1 296 ? -55.025 -20.104 117.131 1.00 60.59 296 SER A CA 1
ATOM 2398 C C . SER A 1 296 ? -54.810 -20.538 118.586 1.00 60.59 296 SER A C 1
ATOM 2400 O O . SER A 1 296 ? -55.717 -21.082 119.210 1.00 60.59 296 SER A O 1
ATOM 2402 N N . VAL A 1 297 ? -53.656 -20.200 119.174 1.00 68.81 297 VAL A N 1
ATOM 2403 C CA . VAL A 1 297 ? -53.317 -20.551 120.569 1.00 68.81 297 VAL A CA 1
ATOM 2404 C C . VAL A 1 297 ? -54.265 -19.896 121.588 1.00 68.81 297 VAL A C 1
ATOM 2406 O O . VAL A 1 297 ? -54.540 -20.462 122.646 1.00 68.81 297 VAL A O 1
ATOM 2409 N N . ILE A 1 298 ? -54.795 -18.706 121.289 1.00 68.69 298 ILE A N 1
ATOM 2410 C CA . ILE A 1 298 ? -55.739 -17.996 122.170 1.00 68.69 298 ILE A CA 1
ATOM 2411 C C . ILE A 1 298 ? -57.129 -18.649 122.128 1.00 68.69 298 ILE A C 1
ATOM 2413 O O . ILE A 1 298 ? -57.804 -18.727 123.157 1.00 68.69 298 ILE A O 1
ATOM 2417 N N . VAL A 1 299 ? -57.549 -19.136 120.959 1.00 65.12 299 VAL A N 1
ATOM 2418 C CA . VAL A 1 299 ? -58.844 -19.806 120.773 1.00 65.12 299 VAL A CA 1
ATOM 2419 C C . VAL A 1 299 ? -58.867 -21.168 121.469 1.00 65.12 299 VAL A C 1
ATOM 2421 O O . VAL A 1 299 ? -59.838 -21.461 122.168 1.00 65.12 299 VAL A O 1
ATOM 2424 N N . ASP A 1 300 ? -57.785 -21.944 121.381 1.00 67.12 300 ASP A N 1
ATOM 2425 C CA . ASP A 1 300 ? -57.664 -23.226 122.091 1.00 67.12 300 ASP A CA 1
ATOM 2426 C C . ASP A 1 300 ? -57.758 -23.042 123.615 1.00 67.12 300 ASP A C 1
ATOM 2428 O O . ASP A 1 300 ? -58.449 -23.793 124.306 1.00 67.12 300 ASP A O 1
ATOM 2432 N N . ARG A 1 301 ? -57.165 -21.963 124.147 1.00 69.00 301 ARG A N 1
ATOM 2433 C CA . ARG A 1 301 ? -57.238 -21.637 125.579 1.00 69.00 301 ARG A CA 1
ATOM 2434 C C . ARG A 1 301 ? -58.656 -21.284 126.050 1.00 69.00 301 ARG A C 1
ATOM 2436 O O . ARG A 1 301 ? -59.035 -21.628 127.166 1.00 69.00 301 ARG A O 1
ATOM 2443 N N . LEU A 1 302 ? -59.440 -20.597 125.218 1.00 65.75 302 LEU A N 1
ATOM 2444 C CA . LEU A 1 302 ? -60.833 -20.238 125.524 1.00 65.75 302 LEU A CA 1
ATOM 2445 C C . LEU A 1 302 ? -61.777 -21.447 125.450 1.00 65.75 302 LEU A C 1
ATOM 2447 O O . LEU A 1 302 ? -62.746 -21.521 126.208 1.00 65.75 302 LEU A O 1
ATOM 2451 N N . LEU A 1 303 ? -61.486 -22.404 124.567 1.00 67.75 303 LEU A N 1
ATOM 2452 C CA . LEU A 1 303 ? -62.207 -23.675 124.477 1.00 67.75 303 LEU A CA 1
ATOM 2453 C C . LEU A 1 303 ? -62.019 -24.527 125.741 1.00 67.75 303 LEU A C 1
ATOM 2455 O O . LEU A 1 303 ? -63.008 -25.043 126.263 1.00 67.75 303 LEU A O 1
ATOM 2459 N N . ASP A 1 304 ? -60.803 -24.590 126.289 1.00 72.00 304 ASP A N 1
ATOM 2460 C CA . ASP A 1 304 ? -60.522 -25.279 127.560 1.00 72.00 304 ASP A CA 1
ATOM 2461 C C . ASP A 1 304 ? -61.215 -24.616 128.769 1.00 72.00 304 ASP A C 1
ATOM 2463 O O . ASP A 1 304 ? -61.710 -25.297 129.675 1.00 72.00 304 ASP A O 1
ATOM 2467 N N . GLU A 1 305 ? -61.302 -23.281 128.791 1.00 70.69 305 GLU A N 1
ATOM 2468 C CA . GLU A 1 305 ? -62.015 -22.533 129.839 1.00 70.69 305 GLU A CA 1
ATOM 2469 C C . GLU A 1 305 ? -63.544 -22.774 129.778 1.00 70.69 305 GLU A C 1
ATOM 2471 O O . GLU A 1 305 ? -64.189 -22.944 130.818 1.00 70.69 305 GLU A O 1
ATOM 2476 N N . LEU A 1 306 ? -64.128 -22.881 128.577 1.00 64.50 306 LEU A N 1
ATOM 2477 C CA . LEU A 1 306 ? -65.551 -23.197 128.375 1.00 64.50 306 LEU A CA 1
ATOM 2478 C C . LEU A 1 306 ? -65.898 -24.658 128.697 1.00 64.50 306 LEU A C 1
ATOM 2480 O O . LEU A 1 306 ? -66.963 -24.921 129.265 1.00 64.50 306 LEU A O 1
ATOM 2484 N N . LEU A 1 307 ? -65.005 -25.605 128.392 1.00 70.50 307 LEU A N 1
ATOM 2485 C CA . LEU A 1 307 ? -65.201 -27.018 128.734 1.00 70.50 307 LEU A CA 1
ATOM 2486 C C . LEU A 1 307 ? -65.245 -27.219 130.258 1.00 70.50 307 LEU A C 1
ATOM 2488 O O . LEU A 1 307 ? -66.100 -27.945 130.771 1.00 70.50 307 LEU A O 1
ATOM 2492 N N . ASN A 1 308 ? -64.379 -26.511 130.991 1.00 69.50 308 ASN A N 1
ATOM 2493 C CA . ASN A 1 308 ? -64.358 -26.523 132.455 1.00 69.50 308 ASN A CA 1
ATOM 2494 C C . ASN A 1 308 ? -65.613 -25.891 133.080 1.00 69.50 308 ASN A C 1
ATOM 2496 O O . ASN A 1 308 ? -66.103 -26.380 134.100 1.00 69.50 308 ASN A O 1
ATOM 2500 N N . LEU A 1 309 ? -66.170 -24.844 132.463 1.00 69.56 309 LEU A N 1
ATOM 2501 C CA . LEU A 1 309 ? -67.417 -24.222 132.917 1.00 69.56 309 LEU A CA 1
ATOM 2502 C C . LEU A 1 309 ? -68.621 -25.167 132.760 1.00 69.56 309 LEU A C 1
ATOM 2504 O O . LEU A 1 309 ? -69.477 -25.225 133.642 1.00 69.56 309 LEU A O 1
ATOM 2508 N N . ASN A 1 310 ? -68.658 -25.941 131.672 1.00 66.00 310 ASN A N 1
ATOM 2509 C CA . ASN A 1 310 ? -69.713 -26.923 131.427 1.00 66.00 310 ASN A CA 1
ATOM 2510 C C . ASN A 1 310 ? -69.679 -28.064 132.463 1.00 66.00 310 ASN A C 1
ATOM 2512 O O . ASN A 1 310 ? -70.706 -28.400 133.049 1.00 66.00 310 ASN A O 1
ATOM 2516 N N . MET A 1 311 ? -68.486 -28.575 132.799 1.00 70.62 311 MET A N 1
ATOM 2517 C CA . MET A 1 311 ? -68.351 -29.571 133.873 1.00 70.62 311 MET A CA 1
ATOM 2518 C C . MET A 1 311 ? -68.756 -29.016 135.249 1.00 70.62 311 MET A C 1
ATOM 2520 O O . MET A 1 311 ? -69.377 -29.719 136.047 1.00 70.62 311 MET A O 1
ATOM 2524 N N . ALA A 1 312 ? -68.438 -27.750 135.543 1.00 67.88 312 ALA A N 1
ATOM 2525 C CA . ALA A 1 312 ? -68.830 -27.106 136.799 1.00 67.88 312 ALA A CA 1
ATOM 2526 C C . ALA A 1 312 ? -70.358 -26.940 136.926 1.00 67.88 312 ALA A C 1
ATOM 2528 O O . ALA A 1 312 ? -70.902 -27.050 138.029 1.00 67.88 312 ALA A O 1
ATOM 2529 N N . TYR A 1 313 ? -71.057 -26.719 135.809 1.00 72.31 313 TYR A N 1
ATOM 2530 C CA . TYR A 1 313 ? -72.515 -26.620 135.762 1.00 72.31 313 TYR A CA 1
ATOM 2531 C C . TYR A 1 313 ? -73.200 -27.971 136.022 1.00 72.31 313 TYR A C 1
ATOM 2533 O O . TYR A 1 313 ? -74.117 -28.042 136.846 1.00 72.31 313 TYR A O 1
ATOM 2541 N N . ASP A 1 314 ? -72.699 -29.055 135.426 1.00 72.38 314 ASP A N 1
ATOM 2542 C CA . ASP A 1 314 ? -73.206 -30.413 135.672 1.00 72.38 314 ASP A CA 1
ATOM 2543 C C . ASP A 1 314 ? -73.027 -30.831 137.142 1.00 72.38 314 ASP A C 1
ATOM 2545 O O . ASP A 1 314 ? -73.954 -31.349 137.774 1.00 72.38 314 ASP A O 1
ATOM 2549 N N . HIS A 1 315 ? -71.871 -30.519 137.739 1.00 73.94 315 HIS A N 1
ATOM 2550 C CA . HIS A 1 315 ? -71.629 -30.727 139.170 1.00 73.94 315 HIS A CA 1
ATOM 2551 C C . HIS A 1 315 ? -72.597 -29.932 140.059 1.00 73.94 315 HIS A C 1
ATOM 2553 O O . HIS A 1 315 ? -73.038 -30.429 141.099 1.00 73.94 315 HIS A O 1
ATOM 2559 N N . MET A 1 316 ? -72.958 -28.711 139.656 1.00 74.56 316 MET A N 1
ATOM 2560 C CA . MET A 1 316 ? -73.907 -27.876 140.389 1.00 74.56 316 MET A CA 1
ATOM 2561 C C . MET A 1 316 ? -75.331 -28.448 140.342 1.00 74.56 316 MET A C 1
ATOM 2563 O O . MET A 1 316 ? -76.006 -28.457 141.371 1.00 74.56 316 MET A O 1
ATOM 2567 N N . ILE A 1 317 ? -75.780 -28.972 139.195 1.00 75.69 317 ILE A N 1
ATOM 2568 C CA . ILE A 1 317 ? -77.098 -29.619 139.070 1.00 75.69 317 ILE A CA 1
ATOM 2569 C C . ILE A 1 317 ? -77.183 -30.861 139.963 1.00 75.69 317 ILE A C 1
ATOM 2571 O O . ILE A 1 317 ? -78.157 -31.015 140.705 1.00 75.69 317 ILE A O 1
ATOM 2575 N N . VAL A 1 318 ? -76.149 -31.710 139.955 1.00 78.38 318 VAL A N 1
ATOM 2576 C CA . VAL A 1 318 ? -76.085 -32.895 140.828 1.00 78.38 318 VAL A CA 1
ATOM 2577 C C . VAL A 1 318 ? -76.128 -32.494 142.308 1.00 78.38 318 VAL A C 1
ATOM 2579 O O . VAL A 1 318 ? -76.828 -33.128 143.100 1.00 78.38 318 VAL A O 1
ATOM 2582 N N . GLU A 1 319 ? -75.434 -31.423 142.698 1.00 78.25 319 GLU A N 1
ATOM 2583 C CA . GLU A 1 319 ? -75.415 -30.955 144.088 1.00 78.25 319 GLU A CA 1
ATOM 2584 C C . GLU A 1 319 ? -76.744 -30.309 144.522 1.00 78.25 319 GLU A C 1
ATOM 2586 O O . GLU A 1 319 ? -77.155 -30.478 145.673 1.00 78.25 319 GLU A O 1
ATOM 2591 N N . ILE A 1 320 ? -77.459 -29.622 143.622 1.00 76.62 320 ILE A N 1
ATOM 2592 C CA . ILE A 1 320 ? -78.818 -29.111 143.883 1.00 76.62 320 ILE A CA 1
ATOM 2593 C C . ILE A 1 320 ? -79.783 -30.277 144.130 1.00 76.62 320 ILE A C 1
ATOM 2595 O O . ILE A 1 320 ? -80.510 -30.266 145.126 1.00 76.62 320 ILE A O 1
ATOM 2599 N N . ASP A 1 321 ? -79.748 -31.309 143.283 1.00 78.75 321 ASP A N 1
ATOM 2600 C CA . ASP A 1 321 ? -80.610 -32.488 143.429 1.00 78.75 321 ASP A CA 1
ATOM 2601 C C . ASP A 1 321 ? -80.289 -33.271 144.718 1.00 78.75 321 ASP A C 1
ATOM 2603 O O . ASP A 1 321 ? -81.186 -33.699 145.452 1.00 78.75 321 ASP A O 1
ATOM 2607 N N . ARG A 1 322 ? -78.999 -33.368 145.076 1.00 83.62 322 ARG A N 1
ATOM 2608 C CA . ARG A 1 322 ? -78.549 -33.931 146.360 1.00 83.62 322 ARG A CA 1
ATOM 2609 C C . ARG A 1 322 ? -79.106 -33.145 147.550 1.00 83.62 322 ARG A C 1
ATOM 2611 O O . ARG A 1 322 ? -79.595 -33.753 148.501 1.00 83.62 322 ARG A O 1
ATOM 2618 N N . ARG A 1 323 ? -79.056 -31.808 147.513 1.00 77.31 323 ARG A N 1
ATOM 2619 C CA . ARG A 1 323 ? -79.576 -30.942 148.589 1.00 77.31 323 ARG A CA 1
ATOM 2620 C C . ARG A 1 323 ? -81.094 -31.025 148.724 1.00 77.31 323 ARG A C 1
ATOM 2622 O O . ARG A 1 323 ? -81.579 -31.034 149.853 1.00 77.31 323 ARG A O 1
ATOM 2629 N N . HIS A 1 324 ? -81.833 -31.132 147.620 1.00 81.62 324 HIS A N 1
ATOM 2630 C CA . HIS A 1 324 ? -83.279 -31.357 147.665 1.00 81.62 324 HIS A CA 1
ATOM 2631 C C . HIS A 1 324 ? -83.629 -32.705 148.295 1.00 81.62 324 HIS A C 1
ATOM 2633 O O . HIS A 1 324 ? -84.441 -32.729 149.215 1.00 81.62 324 HIS A O 1
ATOM 2639 N N . LYS A 1 325 ? -82.949 -33.795 147.912 1.00 80.12 325 LYS A N 1
ATOM 2640 C CA . LYS A 1 325 ? -83.138 -35.110 148.552 1.00 80.12 325 LYS A CA 1
ATOM 2641 C C . LYS A 1 325 ? -82.845 -35.085 150.051 1.00 80.12 325 LYS A C 1
ATOM 2643 O O . LYS A 1 325 ? -83.587 -35.676 150.826 1.00 80.12 325 LYS A O 1
ATOM 2648 N N . VAL A 1 326 ? -81.793 -34.385 150.481 1.00 79.06 326 VAL A N 1
ATOM 2649 C CA . VAL A 1 326 ? -81.477 -34.224 151.913 1.00 79.06 326 VAL A CA 1
ATOM 2650 C C . VAL A 1 326 ? -82.553 -33.405 152.636 1.00 79.06 326 VAL A C 1
ATOM 2652 O O . VAL A 1 326 ? -82.937 -33.751 153.750 1.00 79.06 326 VAL A O 1
ATOM 2655 N N . LYS A 1 327 ? -83.074 -32.341 152.011 1.00 82.38 327 LYS A N 1
ATOM 2656 C CA . LYS A 1 327 ? -84.172 -31.537 152.566 1.00 82.38 327 LYS A CA 1
ATOM 2657 C C . LYS A 1 327 ? -85.449 -32.362 152.720 1.00 82.38 327 LYS A C 1
ATOM 2659 O O . LYS A 1 327 ? -86.038 -32.339 153.790 1.00 82.38 327 LYS A O 1
ATOM 2664 N N . GLU A 1 328 ? -85.817 -33.131 151.701 1.00 82.88 328 GLU A N 1
ATOM 2665 C CA . GLU A 1 328 ? -86.978 -34.028 151.716 1.00 82.88 328 GLU A CA 1
ATOM 2666 C C . GLU A 1 328 ? -86.826 -35.125 152.784 1.00 82.88 328 GLU A C 1
ATOM 2668 O O . GLU A 1 328 ? -87.762 -35.415 153.524 1.00 82.88 328 GLU A O 1
ATOM 2673 N N . GLN A 1 329 ? -85.617 -35.679 152.948 1.00 78.19 329 GLN A N 1
ATOM 2674 C CA . GLN A 1 329 ? -85.302 -36.601 154.044 1.00 78.19 329 GLN A CA 1
ATOM 2675 C C . GLN A 1 329 ? -85.462 -35.944 155.419 1.00 78.19 329 GLN A C 1
ATOM 2677 O O . GLN A 1 329 ? -86.022 -36.567 156.318 1.00 78.19 329 GLN A O 1
ATOM 2682 N N . HIS A 1 330 ? -84.996 -34.704 155.599 1.00 79.94 330 HIS A N 1
ATOM 2683 C CA . HIS A 1 330 ? -85.175 -33.963 156.849 1.00 79.94 330 HIS A CA 1
ATOM 2684 C C . HIS A 1 330 ? -86.643 -33.614 157.116 1.00 79.94 330 HIS A C 1
ATOM 2686 O O . HIS A 1 330 ? -87.087 -33.760 158.248 1.00 79.94 330 HIS A O 1
ATOM 2692 N N . GLU A 1 331 ? -87.400 -33.190 156.105 1.00 84.12 331 GLU A N 1
ATOM 2693 C CA . GLU A 1 331 ? -88.832 -32.886 156.225 1.00 84.12 331 GLU A CA 1
ATOM 2694 C C . GLU A 1 331 ? -89.625 -34.136 156.610 1.00 84.12 331 GLU A C 1
ATOM 2696 O O . GLU A 1 331 ? -90.395 -34.092 157.566 1.00 84.12 331 GLU A O 1
ATOM 2701 N N . LYS A 1 332 ? -89.340 -35.276 155.972 1.00 82.56 332 LYS A N 1
ATOM 2702 C CA . LYS A 1 332 ? -89.932 -36.571 156.327 1.00 82.56 332 LYS A CA 1
ATOM 2703 C C . LYS A 1 332 ? -89.580 -37.000 157.751 1.00 82.56 332 LYS A C 1
ATOM 2705 O O . LYS A 1 332 ? -90.431 -37.505 158.472 1.00 82.56 332 LYS A O 1
ATOM 2710 N N . LEU A 1 333 ? -88.340 -36.764 158.183 1.00 82.56 333 LEU A N 1
ATOM 2711 C CA . LEU A 1 333 ? -87.912 -37.035 159.555 1.00 82.56 333 LEU A CA 1
ATOM 2712 C C . LEU A 1 333 ? -88.667 -36.146 160.559 1.00 82.56 333 LEU A C 1
ATOM 2714 O O . LEU A 1 333 ? -89.107 -36.629 161.597 1.00 82.56 333 LEU A O 1
ATOM 2718 N N . ILE A 1 334 ? -88.821 -34.853 160.254 1.00 81.56 334 ILE A N 1
ATOM 2719 C CA . ILE A 1 334 ? -89.566 -33.885 161.074 1.00 81.56 334 ILE A CA 1
ATOM 2720 C C . ILE A 1 334 ? -91.047 -34.270 161.159 1.00 81.56 334 ILE A C 1
ATOM 2722 O O . ILE A 1 334 ? -91.632 -34.180 162.239 1.00 81.56 334 ILE A O 1
ATOM 2726 N N . GLU A 1 335 ? -91.641 -34.721 160.056 1.00 83.75 335 GLU A N 1
ATOM 2727 C CA . GLU A 1 335 ? -93.015 -35.221 160.002 1.00 83.75 335 GLU A CA 1
ATOM 2728 C C . GLU A 1 335 ? -93.168 -36.507 160.828 1.00 83.75 335 GLU A C 1
ATOM 2730 O O . GLU A 1 335 ? -94.044 -36.581 161.686 1.00 83.75 335 GLU A O 1
ATOM 2735 N N . ASP A 1 336 ? -92.250 -37.469 160.691 1.00 81.81 336 ASP A N 1
ATOM 2736 C CA . ASP A 1 336 ? -92.208 -38.687 161.513 1.00 81.81 336 ASP A CA 1
ATOM 2737 C C . ASP A 1 336 ? -92.062 -38.373 163.014 1.00 81.81 336 ASP A C 1
ATOM 2739 O O . ASP A 1 336 ? -92.685 -39.027 163.856 1.00 81.81 336 ASP A O 1
ATOM 2743 N N . TYR A 1 337 ? -91.246 -37.377 163.376 1.00 81.25 337 TYR A N 1
ATOM 2744 C CA . TYR A 1 337 ? -91.099 -36.926 164.763 1.00 81.25 337 TYR A CA 1
ATOM 2745 C C . TYR A 1 337 ? -92.332 -36.172 165.268 1.00 81.25 337 TYR A C 1
ATOM 2747 O O . TYR A 1 337 ? -92.723 -36.388 166.414 1.00 81.25 337 TYR A O 1
ATOM 2755 N N . SER A 1 338 ? -92.964 -35.337 164.438 1.00 78.00 338 SER A N 1
ATOM 2756 C CA . SER A 1 338 ? -94.206 -34.636 164.793 1.00 78.00 338 SER A CA 1
ATOM 2757 C C . SER A 1 338 ? -95.353 -35.623 164.998 1.00 78.00 338 SER A C 1
ATOM 2759 O O . SER A 1 338 ? -96.013 -35.569 166.030 1.00 78.00 338 SER A O 1
ATOM 2761 N N . ASN A 1 339 ? -95.500 -36.607 164.108 1.00 79.44 339 ASN A N 1
ATOM 2762 C CA . ASN A 1 339 ? -96.481 -37.688 164.233 1.00 79.44 339 ASN A CA 1
ATOM 2763 C C . ASN A 1 339 ? -96.250 -38.528 165.504 1.00 79.44 339 ASN A C 1
ATOM 2765 O O . ASN A 1 339 ? -97.199 -38.891 166.199 1.00 79.44 339 ASN A O 1
ATOM 2769 N N . LYS A 1 340 ? -94.987 -38.812 165.860 1.00 78.12 340 LYS A N 1
ATOM 2770 C CA . LYS A 1 340 ? -94.644 -39.481 167.131 1.00 78.12 340 LYS A CA 1
ATOM 2771 C C . LYS A 1 340 ? -94.952 -38.625 168.364 1.00 78.12 340 LYS A C 1
ATOM 2773 O O . LYS A 1 340 ? -95.299 -39.184 169.399 1.00 78.12 340 LYS A O 1
ATOM 2778 N N . LEU A 1 341 ? -94.801 -37.303 168.274 1.00 75.00 341 LEU A N 1
ATOM 2779 C CA . LEU A 1 341 ? -95.106 -36.362 169.356 1.00 75.00 341 LEU A CA 1
ATOM 2780 C C . LEU A 1 341 ? -96.615 -36.174 169.555 1.00 75.00 341 LEU A C 1
ATOM 2782 O O . LEU A 1 341 ? -97.066 -36.176 170.698 1.00 75.00 341 LEU A O 1
ATOM 2786 N N . GLU A 1 342 ? -97.402 -36.071 168.482 1.00 74.88 342 GLU A N 1
ATOM 2787 C CA . GLU A 1 342 ? -98.869 -36.020 168.566 1.00 74.88 342 GLU A CA 1
ATOM 2788 C C . GLU A 1 342 ? -99.452 -37.322 169.130 1.00 74.88 342 GLU A C 1
ATOM 2790 O O . GLU A 1 342 ? -100.358 -37.282 169.961 1.00 74.88 342 GLU A O 1
ATOM 2795 N N . GLY A 1 343 ? -98.872 -38.476 168.777 1.00 70.00 343 GLY A N 1
ATOM 2796 C CA . GLY A 1 343 ? -99.261 -39.774 169.337 1.00 70.00 343 GLY A CA 1
ATOM 2797 C C . GLY A 1 343 ? -98.981 -39.955 170.837 1.00 70.00 343 GLY A C 1
ATOM 2798 O O . GLY A 1 343 ? -99.487 -40.904 171.422 1.00 70.00 343 GLY A O 1
ATOM 2799 N N . LEU A 1 344 ? -98.195 -39.074 171.469 1.00 69.62 344 LEU A N 1
ATOM 2800 C CA . LEU A 1 344 ? -97.954 -39.075 172.921 1.00 69.62 344 LEU A CA 1
ATOM 2801 C C . LEU A 1 344 ? -98.944 -38.189 173.704 1.00 69.62 344 LEU A C 1
ATOM 2803 O O . LEU A 1 344 ? -98.917 -38.207 174.933 1.00 69.62 344 LEU A O 1
ATOM 2807 N N . TYR A 1 345 ? -99.792 -37.413 173.018 1.00 55.12 345 TYR A N 1
ATOM 2808 C CA . TYR A 1 345 ? -100.764 -36.486 173.620 1.00 55.12 345 TYR A CA 1
ATOM 2809 C C . TYR A 1 345 ? -102.226 -36.990 173.595 1.00 55.12 345 TYR A C 1
ATOM 2811 O O . TYR A 1 345 ? -103.127 -36.252 174.001 1.00 55.12 345 TYR A O 1
ATOM 2819 N N . LEU A 1 346 ? -102.456 -38.239 173.177 1.00 47.91 346 LEU A N 1
ATOM 2820 C CA . LEU A 1 346 ? -103.721 -38.988 173.265 1.00 47.91 346 LEU A CA 1
ATOM 2821 C C . LEU A 1 346 ? -103.538 -40.195 174.187 1.00 47.91 346 LEU A C 1
ATOM 2823 O O . LEU A 1 346 ? -104.491 -40.491 174.944 1.00 47.91 346 LEU A O 1
#

InterPro domains:
  IPR007240 Autophagy-related protein 17 [PTHR28005] (2-247)
  IPR045326 Autophagy protein ATG17-like domain [PF04108] (16-247)

Sequence (346 aa):
MESKLINLTSISQKALQAGEKLCHKADNLVKECRNDVENIEIIYPKLRFLWGELGVQVQSVQKLKKIAEKQNGILHEFYSNKEQELSIIIDKLDNTLESLRHKRVDPIIRENAIAIERAMARENNSNFLGDLEKDVEFDLKRKDFEEKVYLFDYVQEQSVQDLKSKTQEEVSAIQQYYITSSKILENVNTQQKQLDEMLLNNNISLEKSGIDFAREKFIALEQEATTMAETLVSLARNYDQVSSALNEEVRVINHIYRASYDEANKLFSELDGFGSSFENISNTIKELEADFEKGSVIVDRLLDELLNLNMAYDHMIVEIDRRHKVKEQHEKLIEDYSNKLEGLYL